Protein AF-A0A9N8WEZ0-F1 (afdb_monomer)

Organism: Funneliformis mosseae (NCBI:txid27381)

Foldseek 3Di:
DVVVVVVVLVVLLVVLVVLLVVLVVVLCCVCPVVVHDQADDDDPPADDQAGAQVNLVSVLSNQLSVLLNVLSVCVNVVVDPFLLVNLLSVLVSVLSNFLSVLNNLSNLVRVQDQPPPCPLPVDNPVSVVVSNCRNCVSVVQQSVLSNQLRVCVRVVNNVRSVVSVVSNVVVVVVSVVVSVVVSVVSLVSSLVSLVVVLVVLVVVVVVVVVVDDDDPDDPVPSVVSVVVNCVSVVVPDDPVVSVVVVVVVVVVVVVVD

Sequence (257 aa):
MVKLENWASWVTLTLTSLNVILGAALLYYLIKVKKQPFFLSATRERGIIRPRPVHSFQLIALLYNAVLLFNVICLITESYPYVIFAELGHFLPLAVCVSLAIFCPISLIYSTPNIGCSNAFTNTTFIDVMAFFFMINPYLLILPTALLSGYYADRDDIETAMLYFKINFISWTIVSIAYFLLVVYFYHKLISVINCQIKNQVESQGSIQKIGSNIICSNSDINTWKRAKRNVLAAFLPTRSRYAILNLENVKLIELK

R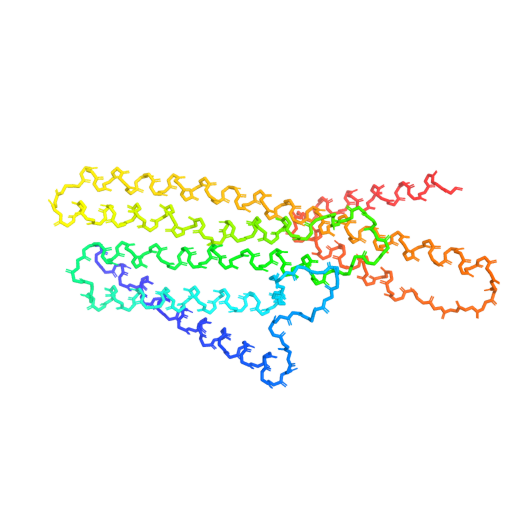adius of gyration: 24.07 Å; Cα contacts (8 Å, |Δi|>4): 231; chains: 1; bounding box: 58×47×77 Å

pLDDT: mean 81.66, std 16.47, range [37.66, 97.88]

Solvent-accessible surface area (backbone atoms only — not comparable to full-atom values): 13829 Å² total; per-residue (Å²): 115,75,77,61,58,52,56,55,50,55,52,50,42,53,54,23,49,51,41,27,54,52,21,49,51,51,46,46,41,42,42,68,74,67,61,41,69,59,49,65,80,95,49,98,90,51,54,88,78,32,41,35,42,71,52,32,50,32,50,36,48,20,54,24,24,46,44,40,34,52,34,46,51,34,60,78,66,63,64,56,92,46,50,31,54,49,40,39,41,64,50,45,24,55,32,51,33,57,25,45,50,53,40,39,61,44,9,51,54,65,69,50,85,63,84,92,45,87,78,66,72,85,52,47,65,59,54,47,53,51,48,53,50,57,33,49,45,40,57,70,57,44,49,56,32,30,39,48,16,14,51,29,45,68,66,74,37,53,69,63,13,51,51,31,48,51,52,37,55,53,50,51,50,53,52,49,51,55,50,50,52,49,51,52,52,53,49,56,48,49,53,52,42,53,52,47,52,50,49,55,53,52,53,54,48,59,55,51,63,73,71,46,92,86,73,94,77,64,76,65,58,55,53,50,49,54,48,48,54,48,56,53,51,56,79,78,42,63,75,75,59,52,55,55,54,54,49,53,54,54,51,58,60,59,78,74,112

Mean predicted aligned error: 9.97 Å

Nearest PDB structures (foldseek):
  7d77-assembly1_R  TM=4.006E-01  e=6.531E+00  Homo sapiens

Structure (mmCIF, N/CA/C/O backbone):
data_AF-A0A9N8WEZ0-F1
#
_entry.id   AF-A0A9N8WEZ0-F1
#
loop_
_atom_site.group_PDB
_atom_site.id
_atom_site.type_symbol
_atom_site.label_atom_id
_atom_site.label_alt_id
_atom_site.label_comp_id
_atom_site.label_asym_id
_atom_site.label_entity_id
_atom_site.label_seq_id
_atom_site.pdbx_PDB_ins_code
_atom_site.Cartn_x
_atom_site.Cartn_y
_atom_site.Cartn_z
_atom_site.occupancy
_atom_site.B_iso_or_equiv
_atom_site.auth_seq_id
_atom_site.auth_comp_id
_atom_site.auth_asym_id
_atom_site.auth_atom_id
_atom_site.pdbx_PDB_model_num
ATOM 1 N N . MET A 1 1 ? 29.846 2.490 -12.636 1.00 46.81 1 MET A N 1
ATOM 2 C CA . MET A 1 1 ? 28.451 2.573 -12.152 1.00 46.81 1 MET A CA 1
ATOM 3 C C . MET A 1 1 ? 27.816 1.196 -11.955 1.00 46.81 1 MET A C 1
ATOM 5 O O . MET A 1 1 ? 27.333 0.961 -10.860 1.00 46.81 1 MET A O 1
ATOM 9 N N . VAL A 1 2 ? 27.969 0.252 -12.895 1.00 49.72 2 VAL A N 1
ATOM 10 C CA . VAL A 1 2 ? 27.441 -1.139 -12.842 1.00 49.72 2 VAL A CA 1
ATOM 11 C C . VAL A 1 2 ? 27.705 -1.909 -11.530 1.00 49.72 2 VAL A C 1
ATOM 13 O O . VAL A 1 2 ? 26.858 -2.656 -11.054 1.00 49.72 2 VAL A O 1
ATOM 16 N N . LYS A 1 3 ? 28.864 -1.721 -10.879 1.00 45.41 3 LYS A N 1
ATOM 17 C CA . LYS A 1 3 ? 29.183 -2.455 -9.638 1.00 45.41 3 LYS A CA 1
ATOM 18 C C . LYS A 1 3 ? 28.344 -2.047 -8.424 1.00 45.41 3 LYS A C 1
ATOM 20 O O . LYS A 1 3 ? 28.174 -2.896 -7.562 1.00 45.41 3 LYS A O 1
ATOM 25 N N . LEU A 1 4 ? 27.858 -0.803 -8.320 1.00 48.72 4 LEU A N 1
ATOM 26 C CA . LEU A 1 4 ? 27.071 -0.350 -7.155 1.00 48.72 4 LEU A CA 1
ATOM 27 C C . LEU A 1 4 ? 25.599 -0.789 -7.242 1.00 48.72 4 LEU A C 1
ATOM 29 O O . LEU A 1 4 ? 24.985 -1.081 -6.219 1.00 48.72 4 LEU A O 1
ATOM 33 N N . GLU A 1 5 ? 25.071 -0.878 -8.462 1.00 57.16 5 GLU A N 1
ATOM 34 C CA . GLU A 1 5 ? 23.686 -1.261 -8.774 1.00 57.16 5 GLU A CA 1
ATOM 35 C C . GLU A 1 5 ? 23.364 -2.702 -8.351 1.00 57.16 5 GLU A C 1
ATOM 37 O O . GLU A 1 5 ? 22.280 -2.995 -7.836 1.00 57.16 5 GLU A O 1
ATOM 42 N N . ASN A 1 6 ? 24.357 -3.589 -8.454 1.00 67.31 6 ASN A N 1
ATOM 43 C CA . ASN A 1 6 ? 24.197 -4.986 -8.066 1.00 67.31 6 ASN A CA 1
ATOM 44 C C . ASN A 1 6 ? 23.998 -5.145 -6.552 1.00 67.31 6 ASN A C 1
ATOM 46 O O . ASN A 1 6 ? 23.110 -5.884 -6.133 1.00 67.31 6 ASN A O 1
ATOM 50 N N . TRP A 1 7 ? 24.760 -4.435 -5.710 1.00 84.75 7 TRP A N 1
ATOM 51 C CA . TRP A 1 7 ? 24.647 -4.584 -4.249 1.00 84.75 7 TRP A CA 1
ATOM 52 C C . TRP A 1 7 ? 23.279 -4.156 -3.725 1.00 84.75 7 TRP A C 1
ATOM 54 O O . TRP A 1 7 ? 22.711 -4.849 -2.883 1.00 84.75 7 TRP A O 1
ATOM 64 N N . ALA A 1 8 ? 22.733 -3.049 -4.238 1.00 86.06 8 ALA A N 1
ATOM 65 C CA . ALA A 1 8 ? 21.408 -2.578 -3.847 1.00 86.06 8 ALA A CA 1
ATOM 66 C C . ALA A 1 8 ? 20.335 -3.631 -4.161 1.00 86.06 8 ALA A C 1
ATOM 68 O O . ALA A 1 8 ? 19.542 -3.981 -3.288 1.00 86.06 8 ALA A O 1
ATOM 69 N N . SER A 1 9 ? 20.381 -4.208 -5.363 1.00 87.88 9 SER A N 1
ATOM 70 C CA . SER A 1 9 ? 19.433 -5.234 -5.805 1.00 87.88 9 SER A CA 1
ATOM 71 C C . SER A 1 9 ? 19.501 -6.501 -4.943 1.00 87.88 9 SER A C 1
ATOM 73 O O . SER A 1 9 ? 18.463 -6.998 -4.507 1.00 87.88 9 SER A O 1
ATOM 75 N N . TRP A 1 10 ? 20.701 -6.986 -4.602 1.00 90.94 10 TRP A N 1
ATOM 76 C CA . TRP A 1 10 ? 20.880 -8.147 -3.713 1.00 90.94 10 TRP A CA 1
ATOM 77 C C . TRP A 1 10 ? 20.395 -7.892 -2.279 1.00 90.94 10 TRP A C 1
ATOM 79 O O . TRP A 1 10 ? 19.788 -8.769 -1.652 1.00 90.94 10 TRP A O 1
ATOM 89 N N . VAL A 1 11 ? 20.622 -6.685 -1.753 1.00 93.50 11 VAL A N 1
ATOM 90 C CA . VAL A 1 11 ? 20.115 -6.285 -0.433 1.00 93.50 11 VAL A CA 1
ATOM 91 C C . VAL A 1 11 ? 18.587 -6.237 -0.445 1.00 93.50 11 VAL A C 1
ATOM 93 O O . VAL A 1 11 ? 17.950 -6.826 0.433 1.00 93.50 11 VAL A O 1
ATOM 96 N N . THR A 1 12 ? 17.981 -5.605 -1.455 1.00 93.31 12 THR A N 1
ATOM 97 C CA . THR A 1 12 ? 16.521 -5.557 -1.602 1.00 93.31 12 THR A CA 1
ATOM 98 C C . THR A 1 12 ? 15.931 -6.954 -1.772 1.00 93.31 12 THR A C 1
ATOM 100 O O . THR A 1 12 ? 14.935 -7.262 -1.120 1.00 93.31 12 THR A O 1
ATOM 103 N N . LEU A 1 13 ? 16.557 -7.829 -2.564 1.00 95.38 13 LEU A N 1
ATOM 104 C CA . LEU A 1 13 ? 16.145 -9.225 -2.734 1.00 95.38 13 LEU A CA 1
ATOM 105 C C . LEU A 1 13 ? 16.081 -9.958 -1.387 1.00 95.38 13 LEU A C 1
ATOM 107 O O . LEU A 1 13 ? 15.079 -10.594 -1.060 1.00 95.38 13 LEU A O 1
ATOM 111 N N . THR A 1 14 ? 17.133 -9.829 -0.579 1.00 95.38 14 THR A N 1
ATOM 112 C CA . THR A 1 14 ? 17.228 -10.501 0.723 1.00 95.38 14 THR A CA 1
ATOM 113 C C . THR A 1 14 ? 16.161 -9.987 1.691 1.00 95.38 14 THR A C 1
ATOM 115 O O . THR A 1 14 ? 15.437 -10.773 2.303 1.00 95.38 14 THR A O 1
ATOM 118 N N . LEU A 1 15 ? 16.014 -8.663 1.801 1.00 95.75 15 LEU A N 1
ATOM 119 C CA . LEU A 1 15 ? 15.039 -8.037 2.699 1.00 95.75 15 LEU A CA 1
ATOM 120 C C . LEU A 1 15 ? 13.592 -8.350 2.297 1.00 95.75 15 LEU A C 1
ATOM 122 O O . LEU A 1 15 ? 12.772 -8.687 3.151 1.00 95.75 15 LEU A O 1
ATOM 126 N N . THR A 1 16 ? 13.274 -8.267 1.005 1.00 96.00 16 THR A N 1
ATOM 127 C CA . THR A 1 16 ? 11.925 -8.565 0.499 1.00 96.00 16 THR A CA 1
ATOM 128 C C . THR A 1 16 ? 11.577 -10.038 0.680 1.00 96.00 16 THR A C 1
ATOM 130 O O . THR A 1 16 ? 10.477 -10.338 1.139 1.00 96.00 16 THR A O 1
ATOM 133 N N . SER A 1 17 ? 12.525 -10.952 0.454 1.00 96.75 17 SER A N 1
ATOM 134 C CA . SER A 1 17 ? 12.350 -12.386 0.729 1.00 96.75 17 SER A CA 1
ATOM 135 C C . SER A 1 17 ? 12.024 -12.655 2.199 1.00 96.75 17 SER A C 1
ATOM 137 O O . SER A 1 17 ? 11.058 -13.356 2.506 1.00 96.75 17 SER A O 1
ATOM 139 N N . LEU A 1 18 ? 12.780 -12.052 3.124 1.00 97.19 18 LEU A N 1
ATOM 140 C CA . LEU A 1 18 ? 12.518 -12.173 4.561 1.00 97.19 18 LEU A CA 1
ATOM 141 C C . LEU A 1 18 ? 11.134 -11.629 4.933 1.00 97.19 18 LEU A C 1
ATOM 143 O O . LEU A 1 18 ? 10.401 -12.282 5.678 1.00 97.19 18 LEU A O 1
ATOM 147 N N . ASN A 1 19 ? 10.746 -10.475 4.386 1.00 96.38 19 ASN A N 1
ATOM 148 C CA . ASN A 1 19 ? 9.433 -9.878 4.627 1.00 96.38 19 ASN A CA 1
ATOM 149 C C . ASN A 1 19 ? 8.283 -10.735 4.087 1.00 96.38 19 ASN A C 1
ATOM 151 O O . ASN A 1 19 ? 7.243 -10.819 4.738 1.00 96.38 19 ASN A O 1
ATOM 155 N N . VAL A 1 20 ? 8.452 -11.387 2.933 1.00 97.88 20 VAL A N 1
ATOM 156 C CA . VAL A 1 20 ? 7.459 -12.327 2.389 1.00 97.88 20 VAL A CA 1
ATOM 157 C C . VAL A 1 20 ? 7.277 -13.510 3.336 1.00 97.88 20 VAL A C 1
ATOM 159 O O . VAL A 1 20 ? 6.145 -13.833 3.697 1.00 97.88 20 VAL A O 1
ATOM 162 N N . ILE A 1 21 ? 8.374 -14.118 3.799 1.00 97.62 21 ILE A N 1
ATOM 163 C CA . ILE A 1 21 ? 8.325 -15.255 4.731 1.00 97.62 21 ILE A CA 1
ATOM 164 C C . ILE A 1 21 ? 7.657 -14.842 6.048 1.00 97.62 21 ILE A C 1
ATOM 166 O O . ILE A 1 21 ? 6.737 -15.518 6.511 1.00 97.62 21 ILE A O 1
ATOM 170 N N . LEU A 1 22 ? 8.074 -13.716 6.634 1.00 96.69 22 LEU A N 1
ATOM 171 C CA . LEU A 1 22 ? 7.500 -13.187 7.874 1.00 96.69 22 LEU A CA 1
ATOM 172 C C . LEU A 1 22 ? 6.018 -12.839 7.720 1.00 96.69 22 LEU A C 1
ATOM 174 O O . LEU A 1 22 ? 5.207 -13.255 8.546 1.00 96.69 22 LEU A O 1
ATOM 178 N N . GLY A 1 23 ? 5.651 -12.118 6.659 1.00 95.69 23 GLY A N 1
ATOM 179 C CA . GLY A 1 23 ? 4.268 -11.736 6.380 1.00 95.69 23 GLY A CA 1
ATOM 180 C C . GLY A 1 23 ? 3.366 -12.957 6.202 1.00 95.69 23 GLY A C 1
ATOM 181 O O . GLY A 1 23 ? 2.299 -13.032 6.813 1.00 95.69 23 GLY A O 1
ATOM 182 N N . ALA A 1 24 ? 3.822 -13.960 5.446 1.00 96.81 24 ALA A N 1
ATOM 183 C CA . ALA A 1 24 ? 3.100 -15.214 5.254 1.00 96.81 24 ALA A CA 1
ATOM 184 C C . ALA A 1 24 ? 2.970 -16.011 6.560 1.00 96.81 24 ALA A C 1
ATOM 186 O O . ALA A 1 24 ? 1.871 -16.455 6.896 1.00 96.81 24 ALA A O 1
ATOM 187 N N . ALA A 1 25 ? 4.054 -16.153 7.330 1.00 97.12 25 ALA A N 1
ATOM 188 C CA . ALA A 1 25 ? 4.054 -16.878 8.598 1.00 97.12 25 ALA A CA 1
ATOM 189 C C . ALA A 1 25 ? 3.126 -16.227 9.635 1.00 97.12 25 ALA A C 1
ATOM 191 O O . ALA A 1 25 ? 2.336 -16.918 10.284 1.00 97.12 25 ALA A O 1
ATOM 192 N N . LEU A 1 26 ? 3.169 -14.897 9.766 1.00 96.56 26 LEU A N 1
ATOM 193 C CA . LEU A 1 26 ? 2.307 -14.149 10.682 1.00 96.56 26 LEU A CA 1
ATOM 194 C C . LEU A 1 26 ? 0.840 -14.219 10.256 1.00 96.56 26 LEU A C 1
ATOM 196 O O . LEU A 1 26 ? -0.028 -14.465 11.094 1.00 96.56 26 LEU A O 1
ATOM 200 N N . LEU A 1 27 ? 0.547 -14.055 8.965 1.00 95.19 27 LEU A N 1
ATOM 201 C CA . LEU A 1 27 ? -0.820 -14.150 8.461 1.00 95.19 27 LEU A CA 1
ATOM 202 C C . LEU A 1 27 ? -1.379 -15.575 8.626 1.00 95.19 27 LEU A C 1
ATOM 204 O O . LEU A 1 27 ? -2.504 -15.745 9.100 1.00 95.19 27 LEU A O 1
ATOM 208 N N . TYR A 1 28 ? -0.571 -16.601 8.341 1.00 96.62 28 TYR A N 1
ATOM 209 C CA . TYR A 1 28 ? -0.912 -18.003 8.593 1.00 96.62 28 TYR A CA 1
ATOM 210 C C . TYR A 1 28 ? -1.189 -18.258 10.078 1.00 96.62 28 TYR A C 1
ATOM 212 O O . TYR A 1 28 ? -2.218 -18.838 10.428 1.00 96.62 28 TYR A O 1
ATOM 220 N N . TYR A 1 29 ? -0.315 -17.778 10.966 1.00 96.81 29 TYR A N 1
ATOM 221 C CA . TYR A 1 29 ? -0.483 -17.909 12.410 1.00 96.81 29 TYR A CA 1
ATOM 222 C C . TYR A 1 29 ? -1.795 -17.275 12.894 1.00 96.81 29 TYR A C 1
ATOM 224 O O . TYR A 1 29 ? -2.553 -17.894 13.646 1.00 96.81 29 TYR A O 1
ATOM 232 N N . LEU A 1 30 ? -2.109 -16.062 12.432 1.00 94.12 30 LEU A N 1
ATOM 233 C CA . LEU A 1 30 ? -3.328 -15.353 12.818 1.00 94.12 30 LEU A CA 1
ATOM 234 C C . LEU A 1 30 ? -4.600 -16.073 12.343 1.00 94.12 30 LEU A C 1
ATOM 236 O O . LEU A 1 30 ? -5.561 -16.196 13.108 1.00 94.12 30 LEU A O 1
ATOM 240 N N . ILE A 1 31 ? -4.608 -16.574 11.107 1.00 94.19 31 ILE A N 1
ATOM 241 C CA . ILE A 1 31 ? -5.793 -17.201 10.509 1.00 94.19 31 ILE A CA 1
ATOM 242 C C . ILE A 1 31 ? -5.970 -18.645 10.993 1.00 94.19 31 ILE A C 1
ATOM 244 O O . ILE A 1 31 ? -7.067 -19.026 11.396 1.00 94.19 31 ILE A O 1
ATOM 248 N N . LYS A 1 32 ? -4.914 -19.466 10.963 1.00 95.56 32 LYS A N 1
ATOM 249 C CA . LYS A 1 32 ? -5.007 -20.911 11.234 1.00 95.56 32 LYS A CA 1
ATOM 250 C C . LYS A 1 32 ? -4.823 -21.261 12.703 1.00 95.56 32 LYS A C 1
ATOM 252 O O . LYS A 1 32 ? -5.628 -22.014 13.243 1.00 95.56 32 LYS A O 1
ATOM 257 N N . VAL A 1 33 ? -3.807 -20.703 13.363 1.00 95.94 33 VAL A N 1
ATOM 258 C CA . VAL A 1 33 ? -3.493 -21.049 14.762 1.00 95.94 33 VAL A CA 1
ATOM 259 C C . VAL A 1 33 ? -4.401 -20.285 15.720 1.00 95.94 33 VAL A C 1
ATOM 261 O O . VAL A 1 33 ? -5.056 -20.882 16.571 1.00 95.94 33 VAL A O 1
ATOM 264 N N . LYS A 1 34 ? -4.503 -18.960 15.557 1.00 94.56 34 LYS A N 1
ATOM 265 C CA . LYS A 1 34 ? -5.375 -18.116 16.391 1.00 94.56 34 LYS A CA 1
ATOM 266 C C . LYS A 1 34 ? -6.850 -18.153 15.980 1.00 94.56 34 LYS A C 1
ATOM 268 O O . LYS A 1 34 ? -7.666 -17.572 16.693 1.00 94.56 34 LYS A O 1
ATOM 273 N N . LYS A 1 35 ? -7.192 -18.811 14.862 1.00 93.75 35 LYS A N 1
ATOM 274 C CA . LYS A 1 35 ? -8.561 -18.929 14.324 1.00 93.75 35 LYS A CA 1
ATOM 275 C C . LYS A 1 35 ? -9.272 -17.575 14.187 1.00 93.75 35 LYS A C 1
ATOM 277 O O . LYS A 1 35 ? -10.485 -17.478 14.365 1.00 93.75 35 LYS A O 1
ATOM 282 N N . GLN A 1 36 ? -8.520 -16.507 13.911 1.00 90.69 36 GLN A N 1
ATOM 283 C CA . GLN A 1 36 ? -9.102 -15.183 13.735 1.00 90.69 36 GLN A CA 1
ATOM 284 C C . GLN A 1 36 ? -9.544 -15.014 12.282 1.00 90.69 36 GLN A C 1
ATOM 286 O O . GLN A 1 36 ? -8.700 -15.117 11.389 1.00 90.69 36 GLN A O 1
ATOM 291 N N . PRO A 1 37 ? -10.829 -14.721 12.017 1.00 89.81 37 PRO A N 1
ATOM 292 C CA . PRO A 1 37 ? -11.266 -14.447 10.659 1.00 89.81 37 PRO A CA 1
ATOM 293 C C . PRO A 1 37 ? -10.612 -13.157 10.162 1.00 89.81 37 PRO A C 1
ATOM 295 O O . PRO A 1 37 ? -10.499 -12.182 10.913 1.00 89.81 37 PRO A O 1
ATOM 298 N N . PHE A 1 38 ? -10.203 -13.161 8.893 1.00 88.50 38 PHE A N 1
ATOM 299 C CA . PHE A 1 38 ? -9.574 -12.010 8.245 1.00 88.50 38 PHE A CA 1
ATOM 300 C C . PHE A 1 38 ? -10.497 -10.784 8.267 1.00 88.50 38 PHE A C 1
ATOM 302 O O . PHE A 1 38 ? -10.085 -9.680 8.626 1.00 88.50 38 PHE A O 1
ATOM 309 N N . PHE A 1 39 ? -11.774 -11.008 7.950 1.00 87.69 39 PHE A N 1
ATOM 310 C CA . PHE A 1 39 ? -12.828 -10.008 8.038 1.00 87.69 39 PHE A CA 1
ATOM 311 C C . PHE A 1 39 ? -13.552 -10.079 9.383 1.00 87.69 39 PHE A C 1
ATOM 313 O O . PHE A 1 39 ? -13.754 -11.150 9.961 1.00 87.69 39 PHE A O 1
ATOM 320 N N . LEU A 1 40 ? -13.976 -8.922 9.883 1.00 84.38 40 LEU A N 1
ATOM 321 C CA . LEU A 1 40 ? -14.892 -8.845 11.019 1.00 84.38 40 LEU A CA 1
ATOM 322 C C . LEU A 1 40 ? -16.272 -9.427 10.653 1.00 84.38 40 LEU A C 1
ATOM 324 O O . LEU A 1 40 ? -16.628 -9.539 9.478 1.00 84.38 40 LEU A O 1
ATOM 328 N N . SER A 1 41 ? -17.062 -9.805 11.660 1.00 81.69 41 SER A N 1
ATOM 329 C CA . SER A 1 41 ? -18.418 -10.335 11.466 1.00 81.69 41 SER A CA 1
ATOM 330 C C . SER A 1 41 ? -19.400 -9.273 10.966 1.00 81.69 41 SER A C 1
ATOM 332 O O . SER A 1 41 ? -19.212 -8.071 11.188 1.00 81.69 41 SER A O 1
ATOM 334 N N . ALA A 1 42 ? -20.456 -9.739 10.292 1.00 74.69 42 ALA A N 1
ATOM 335 C CA . ALA A 1 42 ? -21.534 -8.900 9.784 1.00 74.69 42 ALA A CA 1
ATOM 336 C C . ALA A 1 42 ? -22.344 -8.269 10.908 1.00 74.69 42 ALA A C 1
ATOM 338 O O . ALA A 1 42 ? -22.931 -8.974 11.721 1.00 74.69 42 ALA A O 1
ATOM 339 N N . THR A 1 43 ? -22.384 -6.938 10.934 1.00 72.12 43 THR A N 1
ATOM 340 C CA . THR A 1 43 ? -23.275 -6.159 11.796 1.00 72.12 43 THR A CA 1
ATOM 341 C C . THR A 1 43 ? -23.878 -5.007 10.998 1.00 72.12 43 THR A C 1
ATOM 343 O O . THR A 1 43 ? -23.251 -4.501 10.070 1.00 72.12 43 THR A O 1
ATOM 346 N N . ARG A 1 44 ? -25.093 -4.581 11.370 1.00 64.38 44 ARG A N 1
ATOM 347 C CA . ARG A 1 44 ? -25.847 -3.502 10.698 1.00 64.38 44 ARG A CA 1
ATOM 348 C C . ARG A 1 44 ? -25.102 -2.158 10.673 1.00 64.38 44 ARG A C 1
ATOM 350 O O . ARG A 1 44 ? -25.371 -1.323 9.823 1.00 64.38 44 ARG A O 1
ATOM 357 N N . GLU A 1 45 ? -24.161 -1.969 11.593 1.00 66.50 45 GLU A N 1
ATOM 358 C CA . GLU A 1 45 ? -23.377 -0.740 11.764 1.00 66.50 45 GLU A CA 1
ATOM 359 C C . GLU A 1 45 ? -22.040 -0.740 10.999 1.00 66.50 45 GLU A C 1
ATOM 361 O O . GLU A 1 45 ? -21.296 0.235 11.069 1.00 66.50 45 GLU A O 1
ATOM 366 N N . ARG A 1 46 ? -21.690 -1.829 10.296 1.00 72.81 46 ARG A N 1
ATOM 367 C CA . ARG A 1 46 ? -20.398 -1.980 9.603 1.00 72.81 46 ARG A CA 1
ATOM 368 C C . ARG A 1 46 ? -20.589 -2.154 8.098 1.00 72.81 46 ARG A C 1
ATOM 370 O O . ARG A 1 46 ? -21.520 -2.826 7.669 1.00 72.81 46 ARG A O 1
ATOM 377 N N . GLY A 1 47 ? -19.666 -1.594 7.317 1.00 73.81 47 GLY A N 1
ATOM 378 C CA . GLY A 1 47 ? -19.622 -1.762 5.864 1.00 73.81 47 GLY A CA 1
ATOM 379 C C . GLY A 1 47 ? -19.212 -3.166 5.402 1.00 73.81 47 GLY A C 1
ATOM 380 O O . GLY A 1 47 ? -19.016 -4.092 6.206 1.00 73.81 47 GLY A O 1
ATOM 381 N N . ILE A 1 48 ? -19.098 -3.309 4.083 1.00 79.38 48 ILE A N 1
ATOM 382 C CA . ILE A 1 48 ? -18.791 -4.542 3.349 1.00 79.38 48 ILE A CA 1
ATOM 383 C C . ILE A 1 48 ? -17.308 -4.908 3.510 1.00 79.38 48 ILE A C 1
ATOM 385 O O . ILE A 1 48 ? -16.994 -6.043 3.877 1.00 79.38 48 ILE A O 1
ATOM 389 N N . ILE A 1 49 ? -16.388 -3.959 3.291 1.00 80.62 49 ILE A N 1
ATOM 390 C CA . ILE A 1 49 ? -14.941 -4.205 3.393 1.00 80.62 49 ILE A CA 1
ATOM 391 C C . ILE A 1 49 ? -14.472 -3.933 4.822 1.00 80.62 49 ILE A C 1
ATOM 393 O O . ILE A 1 49 ? -14.269 -2.792 5.218 1.00 80.62 49 ILE A O 1
ATOM 397 N N . ARG A 1 50 ? -14.249 -4.984 5.612 1.00 83.44 50 ARG A N 1
ATOM 398 C CA . ARG A 1 50 ? -13.874 -4.845 7.036 1.00 83.44 50 ARG A CA 1
ATOM 399 C C . ARG A 1 50 ? -12.749 -5.783 7.470 1.00 83.44 50 ARG A C 1
ATOM 401 O O . ARG A 1 50 ? -12.957 -6.642 8.337 1.00 83.44 50 ARG A O 1
ATOM 408 N N . PRO A 1 51 ? -11.567 -5.678 6.847 1.00 86.56 51 PRO A N 1
ATOM 409 C CA . PRO A 1 51 ? -10.429 -6.474 7.268 1.00 86.56 51 PRO A CA 1
ATOM 410 C C . PRO A 1 51 ? -10.005 -6.051 8.680 1.00 86.56 51 PRO A C 1
ATOM 412 O O . PRO A 1 51 ? -10.250 -4.921 9.102 1.00 86.56 51 PRO A O 1
ATOM 415 N N . ARG A 1 52 ? -9.402 -6.956 9.451 1.00 88.88 52 ARG A N 1
ATOM 416 C CA . ARG A 1 52 ? -8.823 -6.609 10.759 1.00 88.88 52 ARG A CA 1
ATOM 417 C C . ARG A 1 52 ? -7.513 -5.838 10.560 1.00 88.88 52 ARG A C 1
ATOM 419 O O . ARG A 1 52 ? -6.705 -6.298 9.762 1.00 88.88 52 ARG A O 1
ATOM 426 N N . PRO A 1 53 ? -7.209 -4.780 11.336 1.00 88.38 53 PRO A N 1
ATOM 427 C CA . PRO A 1 53 ? -6.034 -3.934 11.088 1.00 88.38 53 PRO A CA 1
ATOM 428 C C . PRO A 1 53 ? -4.709 -4.686 11.015 1.00 88.38 53 PRO A C 1
ATOM 430 O O . PRO A 1 53 ? -3.917 -4.477 10.102 1.00 88.38 53 PRO A O 1
ATOM 433 N N . VAL A 1 54 ? -4.498 -5.623 11.942 1.00 91.56 54 VAL A N 1
ATOM 434 C CA . VAL A 1 54 ? -3.286 -6.450 11.964 1.00 91.56 54 VAL A CA 1
ATOM 435 C C . VAL A 1 54 ? -3.210 -7.350 10.727 1.00 91.56 54 VAL A C 1
ATOM 437 O O . VAL A 1 54 ? -2.140 -7.510 10.156 1.00 91.56 54 VAL A O 1
ATOM 440 N N . HIS A 1 55 ? -4.341 -7.904 10.282 1.00 92.69 55 HIS A N 1
ATOM 441 C CA . HIS A 1 55 ? -4.396 -8.766 9.099 1.00 92.69 55 HIS A CA 1
ATOM 442 C C . HIS A 1 55 ? -4.181 -7.956 7.816 1.00 92.69 55 HI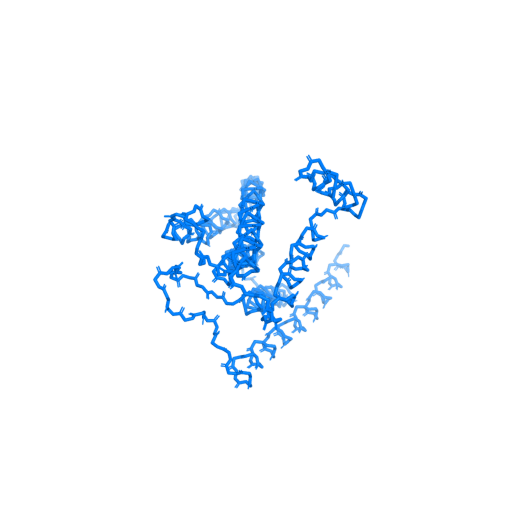S A C 1
ATOM 444 O O . HIS A 1 55 ? -3.408 -8.381 6.965 1.00 92.69 55 HIS A O 1
ATOM 450 N N . SER A 1 56 ? -4.793 -6.770 7.712 1.00 92.75 56 SER A N 1
ATOM 451 C CA . SER A 1 56 ? -4.579 -5.822 6.613 1.00 92.75 56 SER A CA 1
ATOM 452 C C . SER A 1 56 ? -3.106 -5.473 6.463 1.00 92.75 56 SER A C 1
ATOM 454 O O . SER A 1 56 ? -2.560 -5.581 5.371 1.00 92.75 56 SER A O 1
ATOM 456 N N . PHE A 1 57 ? -2.452 -5.094 7.564 1.00 92.50 57 PHE A N 1
ATOM 457 C C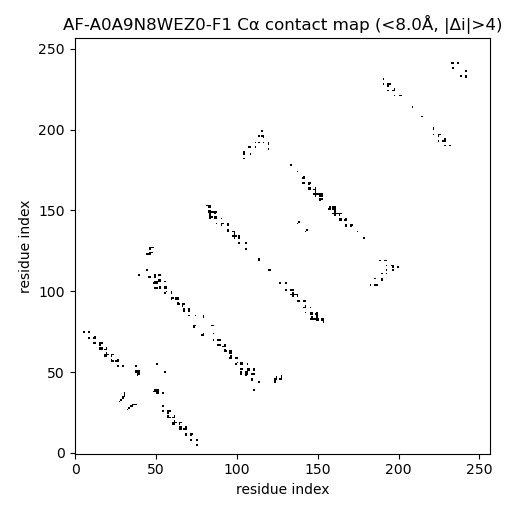A . PHE A 1 57 ? -1.044 -4.711 7.554 1.00 92.50 57 PHE A CA 1
ATOM 458 C C . PHE A 1 57 ? -0.145 -5.852 7.063 1.00 92.50 57 PHE A C 1
ATOM 460 O O . PHE A 1 57 ? 0.693 -5.639 6.189 1.00 92.50 57 PHE A O 1
ATOM 467 N N . GLN A 1 58 ? -0.355 -7.071 7.572 1.00 94.88 58 GLN A N 1
ATOM 468 C CA . GLN A 1 58 ? 0.421 -8.238 7.140 1.00 94.88 58 GLN A CA 1
ATOM 469 C C . GLN A 1 58 ? 0.144 -8.611 5.679 1.00 94.88 58 GLN A C 1
ATOM 471 O O . GLN A 1 58 ? 1.070 -8.986 4.967 1.00 94.88 58 GLN A O 1
ATOM 476 N N . LEU A 1 59 ? -1.098 -8.461 5.205 1.00 94.62 59 LEU A N 1
ATOM 477 C CA . LEU A 1 59 ? -1.445 -8.686 3.801 1.00 94.62 59 LEU A CA 1
ATOM 478 C C . LEU A 1 59 ? -0.756 -7.676 2.872 1.00 94.62 59 LEU A C 1
ATOM 480 O O . LEU A 1 59 ? -0.203 -8.081 1.853 1.00 94.62 59 LEU A O 1
ATOM 484 N N . ILE A 1 60 ? -0.768 -6.385 3.225 1.00 94.44 60 ILE A N 1
ATOM 485 C CA . ILE A 1 60 ? -0.084 -5.331 2.460 1.00 94.44 60 ILE A CA 1
ATOM 486 C C . ILE A 1 60 ? 1.410 -5.636 2.393 1.00 94.44 60 ILE A C 1
ATOM 488 O O . ILE A 1 60 ? 1.979 -5.657 1.304 1.00 94.44 60 ILE A O 1
ATOM 492 N N . ALA A 1 61 ? 2.035 -5.915 3.543 1.00 94.69 61 ALA A N 1
ATOM 493 C CA . ALA A 1 61 ? 3.454 -6.241 3.612 1.00 94.69 61 ALA A CA 1
ATOM 494 C C . ALA A 1 61 ? 3.784 -7.472 2.758 1.00 94.69 61 ALA A C 1
ATOM 496 O O . ALA A 1 61 ? 4.729 -7.430 1.974 1.00 94.69 61 ALA A O 1
ATOM 497 N N . LEU A 1 62 ? 2.986 -8.536 2.850 1.00 97.00 62 LEU A N 1
ATOM 498 C CA . LEU A 1 62 ? 3.178 -9.747 2.062 1.00 97.00 62 LEU A CA 1
ATOM 499 C C . LEU A 1 62 ? 3.077 -9.475 0.556 1.00 97.00 62 LEU A C 1
ATOM 501 O O . LEU A 1 62 ? 4.000 -9.809 -0.179 1.00 97.00 62 LEU A O 1
ATOM 505 N N . LEU A 1 63 ? 1.982 -8.865 0.093 1.00 97.06 63 LEU A N 1
ATOM 506 C CA . LEU A 1 63 ? 1.728 -8.681 -1.338 1.00 97.06 63 LEU A CA 1
ATOM 507 C C . LEU A 1 63 ? 2.683 -7.669 -1.974 1.00 97.06 63 LEU A C 1
ATOM 509 O O . LEU A 1 63 ? 3.227 -7.947 -3.039 1.00 97.06 63 LEU A O 1
ATOM 513 N N . TYR A 1 64 ? 2.952 -6.544 -1.308 1.00 96.56 64 TYR A N 1
ATOM 514 C CA . TYR A 1 64 ? 3.945 -5.579 -1.781 1.00 96.56 64 TYR A CA 1
ATOM 515 C C . TYR A 1 64 ? 5.323 -6.228 -1.936 1.00 96.56 64 TYR A C 1
ATOM 517 O O . TYR A 1 64 ? 5.929 -6.140 -3.004 1.00 96.56 64 TYR A O 1
ATOM 525 N N . ASN A 1 65 ? 5.806 -6.916 -0.892 1.00 97.44 65 ASN A N 1
ATOM 526 C CA . ASN A 1 65 ? 7.131 -7.528 -0.937 1.00 97.44 65 ASN A CA 1
ATOM 527 C C . ASN A 1 65 ? 7.182 -8.714 -1.907 1.00 97.44 65 ASN A C 1
ATOM 529 O O . ASN A 1 65 ? 8.227 -8.921 -2.504 1.00 97.44 65 ASN A O 1
ATOM 533 N N . ALA A 1 66 ? 6.091 -9.460 -2.116 1.00 97.69 66 ALA A N 1
ATOM 534 C CA . ALA A 1 66 ? 6.057 -10.559 -3.083 1.00 97.69 66 ALA A CA 1
ATOM 535 C C . ALA A 1 66 ? 6.173 -10.058 -4.530 1.00 97.69 66 ALA A C 1
ATOM 537 O O . ALA A 1 66 ? 6.950 -10.601 -5.312 1.00 97.69 66 ALA A O 1
ATOM 538 N N . VAL A 1 67 ? 5.445 -8.993 -4.876 1.00 97.44 67 VAL A N 1
ATOM 539 C CA . VAL A 1 67 ? 5.519 -8.389 -6.215 1.00 97.44 67 VAL A CA 1
ATOM 540 C C . VAL A 1 67 ? 6.870 -7.700 -6.420 1.00 97.44 67 VAL A C 1
ATOM 542 O O . VAL A 1 67 ? 7.476 -7.844 -7.480 1.00 97.44 67 VAL A O 1
ATOM 545 N N . LEU A 1 68 ? 7.388 -7.007 -5.399 1.00 96.50 68 LEU A N 1
ATOM 546 C CA . LEU A 1 68 ? 8.723 -6.409 -5.456 1.00 96.50 68 LEU A CA 1
ATOM 547 C C . LEU A 1 68 ? 9.820 -7.473 -5.590 1.00 96.50 68 LEU A C 1
ATOM 549 O O . LEU A 1 68 ? 10.736 -7.297 -6.385 1.00 96.50 68 LEU A O 1
ATOM 553 N N . LEU A 1 69 ? 9.711 -8.584 -4.858 1.00 96.75 69 LEU A N 1
ATOM 554 C CA . LEU A 1 69 ? 10.627 -9.719 -4.952 1.00 96.75 69 LEU A CA 1
ATOM 555 C C . LEU A 1 69 ? 10.648 -10.286 -6.374 1.00 96.75 69 LEU A C 1
ATOM 557 O O . LEU A 1 69 ? 11.722 -10.466 -6.939 1.00 96.75 69 LEU A O 1
ATOM 561 N N . PHE A 1 70 ? 9.473 -10.508 -6.969 1.00 96.19 70 PHE A N 1
ATOM 562 C CA . PHE A 1 70 ? 9.365 -10.955 -8.357 1.00 96.19 70 PHE A CA 1
ATOM 563 C C . PHE A 1 70 ? 10.047 -9.979 -9.327 1.00 96.19 70 PHE A C 1
ATOM 565 O O . PHE A 1 70 ? 10.854 -10.404 -10.154 1.00 96.19 70 PHE A O 1
ATOM 572 N N . ASN A 1 71 ? 9.787 -8.675 -9.185 1.00 95.38 71 ASN A N 1
ATOM 573 C CA . ASN A 1 71 ? 10.414 -7.651 -10.018 1.00 95.38 71 ASN A CA 1
ATOM 574 C C . ASN A 1 71 ? 11.949 -7.655 -9.891 1.00 95.38 71 ASN A C 1
ATOM 576 O O . ASN A 1 71 ? 12.653 -7.637 -10.895 1.00 95.38 71 ASN A O 1
ATOM 580 N N . VAL A 1 72 ? 12.477 -7.725 -8.664 1.00 94.69 72 VAL A N 1
ATOM 581 C CA . VAL A 1 72 ? 13.928 -7.740 -8.412 1.00 94.69 72 VAL A CA 1
ATOM 582 C C . VAL A 1 72 ? 14.583 -9.003 -8.972 1.00 94.69 72 VAL A C 1
ATOM 584 O O . VAL A 1 72 ? 15.665 -8.911 -9.546 1.00 94.69 72 VAL A O 1
ATOM 587 N N . ILE A 1 73 ? 13.934 -10.169 -8.868 1.00 94.94 73 ILE A N 1
ATOM 588 C CA . ILE A 1 73 ? 14.425 -11.404 -9.500 1.00 94.94 73 ILE A CA 1
ATOM 589 C C . ILE A 1 73 ? 14.526 -11.213 -11.013 1.00 94.94 73 ILE A C 1
ATOM 591 O O . ILE A 1 73 ? 15.564 -11.535 -11.590 1.00 94.94 73 ILE A O 1
ATOM 595 N N . CYS A 1 74 ? 13.491 -10.654 -11.647 1.00 93.94 74 CYS A N 1
ATOM 596 C CA . CYS A 1 74 ? 13.490 -10.407 -13.087 1.00 93.94 74 CYS A CA 1
ATOM 597 C C . CYS A 1 74 ? 14.597 -9.429 -13.505 1.00 93.94 74 CYS A C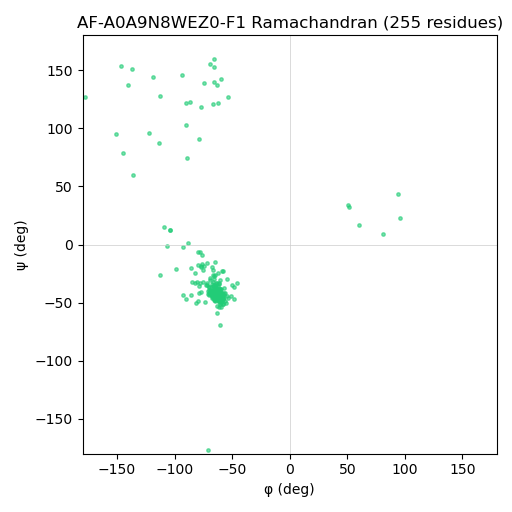 1
ATOM 599 O O . CYS A 1 74 ? 15.254 -9.670 -14.511 1.00 93.94 74 CYS A O 1
ATOM 601 N N . LEU A 1 75 ? 14.851 -8.376 -12.719 1.00 91.56 75 LEU A N 1
ATOM 602 C CA . LEU A 1 75 ? 15.934 -7.419 -12.977 1.00 91.56 75 LEU A CA 1
ATOM 603 C C . LEU A 1 75 ? 17.324 -8.057 -12.850 1.00 91.56 75 LEU A C 1
ATOM 605 O O . LEU A 1 75 ? 18.145 -7.897 -13.743 1.00 91.56 75 LEU A O 1
ATOM 609 N N . ILE A 1 76 ? 17.591 -8.806 -11.772 1.00 92.00 76 ILE A N 1
ATOM 610 C CA . ILE A 1 76 ? 18.905 -9.441 -11.540 1.00 92.00 76 ILE A CA 1
ATOM 611 C C . ILE A 1 76 ? 19.211 -10.507 -12.597 1.00 92.00 76 ILE A C 1
ATOM 613 O O . ILE A 1 76 ? 20.364 -10.702 -12.969 1.00 92.00 76 ILE A O 1
ATOM 617 N N . THR A 1 77 ? 18.184 -11.225 -13.051 1.00 92.38 77 THR A N 1
ATOM 618 C CA . THR A 1 77 ? 18.322 -12.285 -14.060 1.00 92.38 77 THR A CA 1
ATOM 619 C C . THR A 1 77 ? 18.210 -11.771 -15.493 1.00 92.38 77 THR A C 1
ATOM 621 O O . THR A 1 77 ? 18.250 -12.586 -16.408 1.00 92.38 77 THR A O 1
ATOM 624 N N . GLU A 1 78 ? 18.041 -10.456 -15.684 1.00 91.50 78 GLU A N 1
ATOM 625 C CA . GLU A 1 78 ? 17.800 -9.825 -16.990 1.00 91.50 78 GLU A CA 1
ATOM 626 C C . GLU A 1 78 ? 16.647 -10.497 -17.767 1.00 91.50 78 GLU A C 1
ATOM 628 O O . GLU A 1 78 ? 16.648 -10.589 -18.990 1.00 91.50 78 GLU A O 1
ATOM 633 N N . SER A 1 79 ? 15.628 -10.977 -17.045 1.00 93.19 79 SER A N 1
ATOM 634 C CA . SER A 1 79 ? 14.524 -11.762 -17.616 1.00 93.19 79 SER A CA 1
ATOM 635 C C . SER A 1 79 ? 13.473 -10.918 -18.345 1.00 93.19 79 SE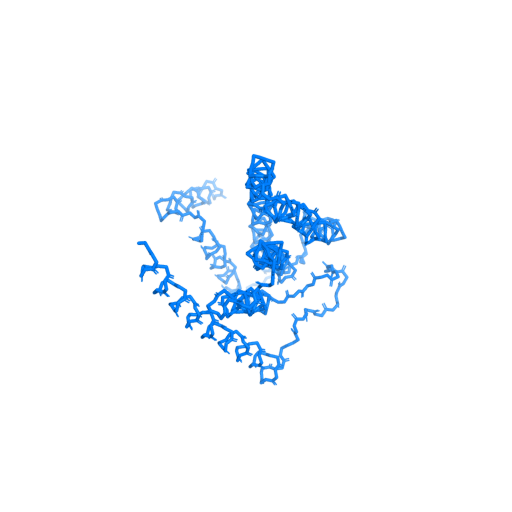R A C 1
ATOM 637 O O . SER A 1 79 ? 12.542 -11.481 -18.923 1.00 93.19 79 SER A O 1
ATOM 639 N N . TYR A 1 80 ? 13.556 -9.584 -18.295 1.00 93.56 80 TYR A N 1
ATOM 640 C CA . TYR A 1 80 ? 12.598 -8.726 -18.990 1.00 93.56 80 TYR A CA 1
ATOM 641 C C . TYR A 1 80 ? 12.912 -8.669 -20.490 1.00 93.56 80 TYR A C 1
ATOM 643 O O . TYR A 1 80 ? 13.972 -8.175 -20.860 1.00 93.56 80 TYR A O 1
ATOM 651 N N . PRO A 1 81 ? 11.994 -9.114 -21.370 1.00 91.00 81 PRO A N 1
ATOM 652 C CA . PRO A 1 81 ? 12.258 -9.144 -22.807 1.00 91.00 81 PRO A CA 1
ATOM 653 C C . PRO A 1 81 ? 12.193 -7.757 -23.464 1.00 91.00 81 PRO A C 1
ATOM 655 O O . PRO A 1 81 ? 12.750 -7.575 -24.541 1.00 91.00 81 PRO A O 1
ATOM 658 N N . TYR A 1 82 ? 11.500 -6.802 -22.833 1.00 94.12 82 TYR A N 1
ATOM 659 C CA . TYR A 1 82 ? 11.256 -5.450 -23.344 1.00 94.12 82 TYR A CA 1
ATOM 660 C C . TYR A 1 82 ? 11.217 -4.436 -22.193 1.00 94.12 82 TYR A C 1
ATOM 662 O O . TYR A 1 82 ? 10.840 -4.793 -21.067 1.00 94.12 82 TYR A O 1
ATOM 670 N N . VAL A 1 83 ? 11.534 -3.170 -22.477 1.00 93.25 83 VAL A N 1
ATOM 671 C CA . VAL A 1 83 ? 11.529 -2.070 -21.498 1.00 93.25 83 VAL A CA 1
ATOM 672 C C . VAL A 1 83 ? 10.121 -1.832 -20.948 1.00 93.25 83 VAL A C 1
ATOM 674 O O . VAL A 1 83 ? 9.981 -1.567 -19.753 1.00 93.25 83 VAL A O 1
ATOM 677 N N . ILE A 1 84 ? 9.064 -2.046 -21.749 1.00 94.94 84 ILE A N 1
ATOM 678 C CA . ILE A 1 84 ? 7.662 -2.027 -21.279 1.00 94.94 84 ILE A CA 1
ATOM 679 C C . ILE A 1 84 ? 7.461 -2.871 -20.014 1.00 94.94 84 ILE A C 1
ATOM 681 O O . ILE A 1 84 ? 6.820 -2.425 -19.060 1.00 94.94 84 ILE A O 1
ATOM 685 N N . PHE A 1 85 ? 7.989 -4.098 -19.991 1.00 94.69 85 PHE A N 1
ATOM 686 C CA . PHE A 1 85 ? 7.783 -5.004 -18.861 1.00 94.69 85 PHE A CA 1
ATOM 687 C C . PHE A 1 85 ? 8.623 -4.618 -17.644 1.00 94.69 85 PHE A C 1
ATOM 689 O O . PHE A 1 85 ? 8.153 -4.787 -16.519 1.00 94.69 85 PHE A O 1
ATOM 696 N N . ALA A 1 86 ? 9.816 -4.060 -17.858 1.00 93.50 86 ALA A N 1
ATOM 697 C CA . ALA A 1 86 ? 10.655 -3.551 -16.779 1.00 93.50 86 ALA A CA 1
ATOM 698 C C . ALA A 1 86 ? 10.003 -2.345 -16.077 1.00 93.50 86 ALA A C 1
ATOM 700 O O . ALA A 1 86 ? 9.918 -2.316 -14.848 1.00 93.50 86 ALA A O 1
ATOM 701 N N . GLU A 1 87 ? 9.457 -1.397 -16.846 1.00 93.44 87 GLU A N 1
ATOM 702 C CA . GLU A 1 87 ? 8.703 -0.248 -16.322 1.00 93.44 87 GLU A CA 1
ATOM 703 C C . GLU A 1 87 ? 7.437 -0.696 -15.581 1.00 93.44 87 GLU A C 1
ATOM 705 O O . GLU A 1 87 ? 7.174 -0.278 -14.448 1.00 93.44 87 GLU A O 1
ATOM 710 N N . LEU A 1 88 ? 6.671 -1.622 -16.167 1.00 94.19 88 LEU A N 1
ATOM 711 C CA . LEU A 1 88 ? 5.496 -2.187 -15.507 1.00 94.19 88 LEU A CA 1
ATOM 712 C C . LEU A 1 88 ? 5.871 -2.861 -14.178 1.00 94.19 88 LEU A C 1
ATOM 714 O O . LEU A 1 88 ? 5.218 -2.627 -13.160 1.00 94.19 88 LEU A O 1
ATOM 718 N N . GLY A 1 89 ? 6.933 -3.669 -14.176 1.00 93.62 89 GLY A N 1
ATOM 719 C CA . GLY A 1 89 ? 7.451 -4.347 -12.992 1.00 93.62 89 GLY A CA 1
ATOM 720 C C . GLY A 1 89 ? 7.911 -3.387 -11.896 1.00 93.62 89 GLY A C 1
ATOM 721 O O . GLY A 1 89 ? 7.719 -3.676 -10.714 1.00 93.62 89 GLY A O 1
ATOM 722 N N . HIS A 1 90 ? 8.445 -2.221 -12.265 1.00 93.19 90 HIS A N 1
ATOM 723 C CA . HIS A 1 90 ? 8.832 -1.173 -11.324 1.00 93.19 90 HIS A CA 1
ATOM 724 C C . HIS A 1 90 ? 7.621 -0.544 -10.615 1.00 93.19 90 HIS A C 1
ATOM 726 O O . HIS A 1 90 ? 7.619 -0.399 -9.389 1.00 93.19 90 HIS A O 1
ATOM 732 N N . PHE A 1 91 ? 6.565 -0.205 -11.360 1.00 94.31 91 PHE A N 1
ATOM 733 C CA . PHE A 1 91 ? 5.392 0.487 -10.812 1.00 94.31 91 PHE A CA 1
ATOM 734 C C . PHE A 1 91 ? 4.332 -0.443 -10.202 1.00 94.31 91 PHE A C 1
ATOM 736 O O . PHE A 1 91 ? 3.529 -0.007 -9.371 1.00 94.31 91 PHE A O 1
ATOM 743 N N . LEU A 1 92 ? 4.323 -1.730 -10.553 1.00 95.12 92 LEU A N 1
ATOM 744 C CA . LEU A 1 92 ? 3.330 -2.683 -10.056 1.00 95.12 92 LEU A CA 1
ATOM 745 C C . LEU A 1 92 ? 3.360 -2.881 -8.523 1.00 95.12 92 LEU A C 1
ATOM 747 O O . LEU A 1 92 ? 2.286 -2.809 -7.916 1.00 95.12 92 LEU A O 1
ATOM 751 N N . PRO A 1 93 ? 4.520 -3.065 -7.847 1.00 95.31 93 PRO A N 1
ATOM 752 C CA . PRO A 1 93 ? 4.571 -3.129 -6.386 1.00 95.31 93 PRO A CA 1
ATOM 753 C C . PRO A 1 93 ? 3.975 -1.880 -5.732 1.00 95.31 93 PRO A C 1
ATOM 755 O O . PRO A 1 93 ? 3.224 -1.981 -4.763 1.00 95.31 93 PRO A O 1
ATOM 758 N N . LEU A 1 94 ? 4.264 -0.699 -6.281 1.00 92.62 94 LEU A N 1
ATOM 759 C CA . LEU A 1 94 ? 3.758 0.578 -5.778 1.00 92.62 94 LEU A CA 1
ATOM 760 C C . LEU A 1 94 ? 2.229 0.667 -5.895 1.00 92.62 94 LEU A C 1
ATOM 762 O O . LEU A 1 94 ? 1.560 1.025 -4.922 1.00 92.62 94 LEU A O 1
ATOM 766 N N . ALA A 1 95 ? 1.667 0.268 -7.040 1.00 93.94 95 ALA A N 1
ATOM 767 C CA . ALA A 1 95 ? 0.220 0.215 -7.247 1.00 93.94 95 ALA A CA 1
ATOM 768 C C . ALA A 1 95 ? -0.469 -0.770 -6.282 1.00 93.94 95 ALA A C 1
ATOM 770 O O . ALA A 1 95 ? -1.503 -0.444 -5.693 1.00 93.94 95 ALA A O 1
ATOM 771 N N . VAL A 1 96 ? 0.128 -1.946 -6.052 1.00 95.19 96 VAL A N 1
ATOM 772 C CA . VAL A 1 96 ? -0.354 -2.938 -5.071 1.00 95.19 96 VAL A CA 1
ATOM 773 C C . VAL A 1 96 ? -0.283 -2.396 -3.642 1.00 95.19 96 VAL A C 1
ATOM 775 O O . VAL A 1 96 ? -1.214 -2.579 -2.861 1.00 95.19 96 VAL A O 1
ATOM 778 N N . CYS A 1 97 ? 0.791 -1.691 -3.290 1.00 93.69 97 CYS A N 1
ATOM 779 C CA . CYS A 1 97 ? 0.943 -1.106 -1.963 1.00 93.69 97 CYS A CA 1
ATOM 780 C C . CYS A 1 97 ? -0.143 -0.062 -1.684 1.00 93.69 97 CYS A C 1
ATOM 782 O O . CYS A 1 97 ? -0.852 -0.172 -0.687 1.00 93.69 97 CYS A O 1
ATOM 784 N N . VAL A 1 98 ? -0.316 0.919 -2.576 1.00 91.12 98 VAL A N 1
ATOM 785 C CA . VAL A 1 98 ? -1.278 2.016 -2.372 1.00 91.12 98 VAL A CA 1
ATOM 786 C C . VAL A 1 98 ? -2.719 1.520 -2.403 1.00 91.12 98 VAL A C 1
ATOM 788 O O . VAL A 1 98 ? -3.520 1.928 -1.561 1.00 91.12 98 VAL A O 1
ATOM 791 N N . SER A 1 99 ? -3.048 0.612 -3.322 1.00 93.06 99 SER A N 1
ATOM 792 C CA . SER A 1 99 ? -4.401 0.057 -3.420 1.00 93.06 99 SER A CA 1
ATOM 793 C C . SER A 1 99 ? -4.811 -0.691 -2.152 1.00 93.06 99 SER A C 1
ATOM 795 O O . SER A 1 99 ? -5.926 -0.514 -1.665 1.00 93.06 99 SER A O 1
ATOM 797 N N . LEU A 1 100 ? -3.904 -1.478 -1.567 1.00 92.75 100 LEU A N 1
ATOM 798 C CA . LEU A 1 100 ? -4.171 -2.225 -0.339 1.00 92.75 100 LEU A CA 1
ATOM 799 C C . LEU A 1 100 ? -4.005 -1.381 0.922 1.00 92.75 100 LEU A C 1
ATOM 801 O O . LEU A 1 100 ? -4.637 -1.687 1.934 1.00 92.75 100 LEU A O 1
ATOM 805 N N . ALA A 1 101 ? -3.204 -0.312 0.889 1.00 90.75 101 ALA A N 1
ATOM 806 C CA . ALA A 1 101 ? -2.976 0.552 2.041 1.00 90.75 101 ALA A CA 1
ATOM 807 C C . ALA A 1 101 ? -4.289 1.089 2.623 1.00 90.75 101 ALA A C 1
ATOM 809 O O . ALA A 1 101 ? -4.373 1.277 3.840 1.00 90.75 101 ALA A O 1
ATOM 810 N N . ILE A 1 102 ? -5.327 1.271 1.791 1.00 90.00 102 ILE A N 1
ATOM 811 C CA . ILE A 1 102 ? -6.642 1.762 2.219 1.00 90.00 102 ILE A CA 1
ATOM 812 C C . ILE A 1 102 ? -7.322 0.824 3.225 1.00 90.00 102 ILE A C 1
ATOM 814 O O . ILE A 1 102 ? -8.113 1.263 4.063 1.00 90.00 102 ILE A O 1
ATOM 818 N N . PHE A 1 103 ? -6.966 -0.463 3.228 1.00 89.94 103 PHE A N 1
ATOM 819 C CA . PHE A 1 103 ? -7.455 -1.406 4.226 1.00 89.94 103 PHE A CA 1
ATOM 820 C C . PHE A 1 103 ? -7.053 -1.013 5.645 1.00 89.94 103 PHE A C 1
ATOM 822 O O . PHE A 1 103 ? -7.813 -1.291 6.569 1.00 89.94 103 PHE A O 1
ATOM 829 N N . CYS A 1 104 ? -5.914 -0.348 5.852 1.00 87.81 104 CYS A N 1
ATOM 830 C CA . CYS A 1 104 ? -5.483 0.094 7.178 1.00 87.81 104 CYS A CA 1
ATOM 831 C C . CYS A 1 104 ? -6.451 1.114 7.811 1.00 87.81 104 CYS A C 1
ATOM 833 O O . CYS A 1 104 ? -7.006 0.805 8.869 1.00 87.81 104 CYS A O 1
ATOM 835 N N . PRO A 1 105 ? -6.736 2.286 7.215 1.00 86.50 105 PRO A N 1
ATOM 836 C CA . PRO A 1 105 ? -7.680 3.233 7.807 1.00 86.50 105 PRO A CA 1
ATOM 837 C C . PRO A 1 105 ? -9.112 2.679 7.895 1.00 86.50 105 PRO A C 1
ATOM 839 O O . PRO A 1 105 ? -9.767 2.865 8.921 1.00 86.50 105 PRO A O 1
ATOM 842 N N . ILE A 1 106 ? -9.582 1.932 6.888 1.00 87.12 106 ILE A N 1
ATOM 843 C CA . ILE A 1 106 ? -10.918 1.306 6.912 1.00 87.12 106 ILE A CA 1
ATOM 844 C C . ILE A 1 106 ? -11.038 0.298 8.057 1.00 87.12 106 ILE A C 1
ATOM 846 O O . ILE A 1 106 ? -12.016 0.297 8.807 1.00 87.12 106 ILE A O 1
ATOM 850 N N . SER A 1 107 ? -10.026 -0.558 8.218 1.00 87.69 107 SER A N 1
ATOM 851 C CA . SER A 1 107 ? -10.007 -1.562 9.280 1.00 87.69 107 SER A CA 1
ATOM 852 C C . SER A 1 107 ? -10.064 -0.934 10.669 1.00 87.69 107 SER A C 1
ATOM 854 O O . SER A 1 107 ? -10.749 -1.456 11.548 1.00 87.69 107 SER A O 1
ATOM 856 N N . LEU A 1 108 ? -9.383 0.199 10.868 1.00 84.62 108 LEU A N 1
ATOM 857 C CA . LEU A 1 108 ? -9.394 0.959 12.117 1.00 84.62 108 LEU A CA 1
ATOM 858 C C . LEU A 1 108 ? -10.788 1.507 12.428 1.00 84.62 108 LEU A C 1
ATOM 860 O O . LEU A 1 108 ? -11.276 1.360 13.551 1.00 84.62 108 LEU A O 1
ATOM 864 N N . ILE A 1 109 ? -11.444 2.076 11.418 1.00 82.25 109 ILE A N 1
ATOM 865 C CA . ILE A 1 109 ? -12.805 2.602 11.529 1.00 82.25 109 ILE A CA 1
ATOM 866 C C . ILE A 1 109 ? -13.785 1.504 11.931 1.00 82.25 109 ILE A C 1
ATOM 868 O O . ILE A 1 109 ? -14.455 1.634 12.951 1.00 82.25 109 ILE A O 1
ATOM 872 N N . TYR A 1 110 ? -13.826 0.390 11.198 1.00 82.06 110 TYR A N 1
ATOM 873 C CA . TYR A 1 110 ? -14.805 -0.668 11.472 1.00 82.06 110 TYR A CA 1
ATOM 874 C C . TYR A 1 110 ? -14.500 -1.504 12.718 1.00 82.06 110 TYR A C 1
ATOM 876 O O . TYR A 1 110 ? -15.400 -2.158 13.258 1.00 82.06 110 TYR A O 1
ATOM 884 N N . SER A 1 111 ? -13.255 -1.478 13.200 1.00 79.81 111 SER A N 1
ATOM 885 C CA . SER A 1 111 ? -12.885 -2.112 14.470 1.00 79.81 111 SER A CA 1
ATOM 886 C C . SER A 1 111 ? -13.322 -1.299 15.688 1.00 79.81 111 SER A C 1
ATOM 888 O O . SER A 1 111 ? -13.400 -1.859 16.780 1.00 79.81 111 SER A O 1
ATOM 890 N N . THR A 1 112 ? -13.624 -0.008 15.524 1.00 76.38 112 THR A N 1
ATOM 891 C CA . THR A 1 112 ? -14.020 0.859 16.637 1.00 76.38 112 THR A CA 1
ATOM 892 C C . THR A 1 112 ? -15.545 0.819 16.812 1.00 76.38 112 THR A C 1
ATOM 894 O O . THR A 1 112 ? -16.267 1.112 15.860 1.00 76.38 112 THR A O 1
ATOM 897 N N . PRO A 1 113 ? -16.074 0.431 17.989 1.00 67.50 113 PRO A N 1
ATOM 898 C CA . PRO A 1 113 ? -17.516 0.412 18.232 1.00 67.50 113 PRO A CA 1
ATOM 899 C C . PRO A 1 113 ? -18.113 1.825 18.152 1.00 67.50 113 PRO A C 1
ATOM 901 O O . PRO A 1 113 ? -17.539 2.772 18.687 1.00 67.50 113 PRO A O 1
ATOM 904 N N . ASN A 1 114 ? -19.279 1.951 17.509 1.00 68.75 114 ASN A N 1
ATOM 905 C CA . ASN A 1 114 ? -20.002 3.220 17.342 1.00 68.75 114 ASN A CA 1
ATOM 906 C C . ASN A 1 114 ? -21.294 3.306 18.187 1.00 68.75 114 ASN A C 1
ATOM 908 O O . ASN A 1 114 ? -22.160 4.150 17.955 1.00 68.75 114 ASN A O 1
ATOM 912 N N . ILE A 1 115 ? -21.445 2.419 19.171 1.00 62.75 115 ILE A N 1
ATOM 913 C CA . ILE A 1 115 ? -22.678 2.295 19.955 1.00 62.75 115 ILE A CA 1
ATOM 914 C C . ILE A 1 115 ? -22.935 3.613 20.705 1.00 62.75 115 ILE A C 1
ATOM 916 O O . ILE A 1 115 ? -22.092 4.072 21.477 1.00 62.75 115 ILE A O 1
ATOM 920 N N . GLY A 1 116 ? -24.093 4.233 20.455 1.00 59.12 116 GLY A N 1
ATOM 921 C CA . GLY A 1 116 ? -24.535 5.458 21.133 1.00 59.12 116 GLY A CA 1
ATOM 922 C C . GLY A 1 116 ? -23.955 6.775 20.600 1.00 59.12 116 GLY A C 1
ATOM 923 O O . GLY A 1 116 ? -24.169 7.812 21.221 1.00 59.12 116 GLY A O 1
ATOM 924 N N . CYS A 1 117 ? -23.240 6.774 19.469 1.00 64.75 117 CYS A N 1
ATOM 925 C CA . CYS A 1 117 ? -22.694 7.989 18.854 1.00 64.75 117 CYS A CA 1
ATOM 926 C C . CYS A 1 117 ? -23.375 8.264 17.501 1.00 64.75 117 CYS A C 1
ATOM 928 O O . CYS A 1 117 ? -22.890 7.861 16.442 1.00 64.75 117 CYS A O 1
ATOM 930 N N . SER A 1 118 ? -24.508 8.975 17.535 1.00 58.69 118 SER A N 1
ATOM 931 C CA . SER A 1 118 ? -25.381 9.228 16.370 1.00 58.69 118 SER A CA 1
ATOM 932 C C . SER A 1 118 ? -24.697 9.938 15.192 1.00 58.69 118 SER A C 1
ATOM 934 O O . SER A 1 118 ? -25.120 9.766 14.052 1.00 58.69 118 SER A O 1
ATOM 936 N N . ASN A 1 119 ? -23.604 10.669 15.436 1.00 57.84 119 ASN A N 1
ATOM 937 C CA . ASN A 1 119 ? -22.925 11.482 14.419 1.00 57.84 119 ASN A CA 1
ATOM 938 C C . ASN A 1 119 ? -21.584 10.913 13.928 1.00 57.84 119 ASN A C 1
ATOM 940 O O . ASN A 1 119 ? -20.939 11.529 13.080 1.00 57.84 119 ASN A O 1
ATOM 944 N N . ALA A 1 120 ? -21.118 9.773 14.446 1.00 57.44 120 ALA A N 1
ATOM 945 C CA . ALA A 1 120 ? -19.734 9.362 14.197 1.00 57.44 120 ALA A CA 1
ATOM 946 C C . ALA A 1 120 ? -19.522 8.725 12.810 1.00 57.44 120 ALA A C 1
ATOM 948 O O . ALA A 1 120 ? -18.503 8.985 12.175 1.00 57.44 120 ALA A O 1
ATOM 949 N N . PHE A 1 121 ? -20.485 7.955 12.289 1.00 63.16 121 PHE A N 1
ATOM 950 C CA . PHE A 1 121 ? -20.411 7.330 10.959 1.00 63.16 121 PHE A CA 1
ATOM 951 C C . PHE A 1 121 ? -21.789 7.290 10.293 1.00 63.16 121 PHE A C 1
ATOM 953 O O . PHE A 1 121 ? -22.457 6.265 10.272 1.00 63.16 121 PHE A O 1
ATOM 960 N N . THR A 1 122 ? -22.229 8.420 9.744 1.00 59.97 122 THR A N 1
ATOM 961 C CA . THR A 1 122 ? -23.576 8.559 9.165 1.00 59.97 122 THR A CA 1
ATOM 962 C C . THR A 1 122 ? -23.784 7.816 7.843 1.00 59.97 122 THR A C 1
ATOM 964 O O . THR A 1 122 ? -24.928 7.603 7.458 1.00 59.97 122 THR A O 1
ATOM 967 N N . ASN A 1 123 ? -22.725 7.381 7.148 1.00 78.56 123 ASN A N 1
ATOM 968 C CA . ASN A 1 123 ? -22.875 6.602 5.916 1.00 78.56 123 ASN A CA 1
ATOM 969 C C . ASN A 1 123 ? -21.689 5.644 5.689 1.00 78.56 123 ASN A C 1
ATOM 971 O O . ASN A 1 123 ? -20.644 6.036 5.168 1.00 78.56 123 ASN A O 1
ATOM 975 N N . THR A 1 124 ? -21.838 4.387 6.111 1.00 80.38 124 THR A N 1
ATOM 976 C CA . THR A 1 124 ? -20.832 3.325 5.912 1.00 80.38 124 THR A CA 1
ATOM 977 C C . THR A 1 124 ? -20.659 2.975 4.435 1.00 80.38 124 THR A C 1
ATOM 979 O O . THR A 1 124 ? -19.534 2.792 3.981 1.00 80.38 124 THR A O 1
ATOM 982 N N . THR A 1 125 ? -21.743 3.001 3.657 1.00 83.94 125 THR A N 1
ATOM 983 C CA . THR A 1 125 ? -21.711 2.784 2.204 1.00 83.94 125 THR A CA 1
ATOM 984 C C . THR A 1 125 ? -20.843 3.822 1.497 1.00 83.94 125 THR A C 1
ATOM 986 O O . THR A 1 125 ? -20.076 3.476 0.605 1.00 83.94 125 THR A O 1
ATOM 989 N N . PHE A 1 126 ? -20.901 5.089 1.919 1.00 85.75 126 PHE A N 1
ATOM 990 C CA . PHE A 1 126 ? -20.040 6.137 1.362 1.00 85.75 126 PHE A CA 1
ATOM 991 C C . PHE A 1 126 ? -18.549 5.855 1.602 1.00 85.75 126 PHE A C 1
ATOM 993 O O . PHE A 1 126 ? -17.732 6.045 0.703 1.00 85.75 126 PHE A O 1
ATOM 1000 N N . ILE A 1 127 ? -18.194 5.365 2.795 1.00 86.25 127 ILE A N 1
ATOM 1001 C CA . ILE A 1 127 ? -16.808 5.005 3.133 1.00 86.25 127 ILE A CA 1
ATOM 1002 C C . ILE A 1 127 ? -16.327 3.846 2.259 1.00 86.25 127 ILE A C 1
ATOM 1004 O O . ILE A 1 127 ? -15.210 3.907 1.749 1.00 86.25 127 ILE A O 1
ATOM 1008 N N . ASP A 1 128 ? -17.169 2.833 2.045 1.00 87.56 128 ASP A N 1
ATOM 1009 C CA . ASP A 1 128 ? -16.837 1.695 1.185 1.00 87.56 128 ASP A CA 1
ATOM 1010 C C . ASP A 1 128 ? -16.675 2.115 -0.283 1.00 87.56 128 ASP A C 1
ATOM 1012 O O . ASP A 1 128 ? -15.697 1.737 -0.921 1.00 87.56 128 ASP A O 1
ATOM 1016 N N . VAL A 1 129 ? -17.578 2.942 -0.823 1.00 90.00 129 VAL A N 1
ATOM 1017 C CA . VAL A 1 129 ? -17.475 3.449 -2.207 1.00 90.00 129 VAL A CA 1
ATOM 1018 C C . VAL A 1 129 ? -16.199 4.267 -2.396 1.00 90.00 129 VAL A C 1
ATOM 1020 O O . VAL A 1 129 ? -15.462 4.056 -3.359 1.00 90.00 129 VAL A O 1
ATOM 1023 N N . MET A 1 130 ? -15.900 5.165 -1.454 1.00 89.25 130 MET A N 1
ATOM 1024 C CA . MET A 1 130 ? -14.669 5.949 -1.482 1.00 89.25 130 MET A CA 1
ATOM 1025 C C . MET A 1 130 ? -13.439 5.032 -1.425 1.00 89.25 130 MET A C 1
ATOM 1027 O O . MET A 1 130 ? -12.511 5.189 -2.211 1.00 89.25 130 MET A O 1
ATOM 1031 N N . ALA A 1 131 ? -13.449 4.028 -0.550 1.00 89.25 131 ALA A N 1
ATOM 1032 C CA . ALA A 1 131 ? -12.383 3.042 -0.454 1.00 89.25 131 ALA A CA 1
ATOM 1033 C C . ALA A 1 131 ? -12.140 2.275 -1.760 1.00 89.25 131 ALA A C 1
ATOM 1035 O O . ALA A 1 131 ? -10.993 2.156 -2.189 1.00 89.25 131 ALA A O 1
ATOM 1036 N N . PHE A 1 132 ? -13.204 1.784 -2.401 1.00 91.56 132 PHE A N 1
ATOM 1037 C CA . PHE A 1 132 ? -13.116 1.104 -3.694 1.00 91.56 132 PHE A CA 1
ATOM 1038 C C . PHE A 1 132 ? -12.525 2.013 -4.772 1.00 91.56 132 PHE A C 1
ATOM 1040 O O . PHE A 1 132 ? -11.658 1.582 -5.531 1.00 91.56 132 PHE A O 1
ATOM 1047 N N . PHE A 1 133 ? -12.939 3.282 -4.806 1.00 92.50 133 PHE A N 1
ATOM 1048 C CA . PHE A 1 133 ? -12.393 4.257 -5.745 1.00 92.50 133 PHE A CA 1
ATOM 1049 C C . PHE A 1 133 ? -10.878 4.432 -5.560 1.00 92.50 133 PHE A C 1
ATOM 1051 O O . PHE A 1 133 ? -10.116 4.299 -6.516 1.00 92.50 133 PHE A O 1
ATOM 1058 N N . PHE A 1 134 ? -10.419 4.639 -4.321 1.00 91.25 134 PHE A N 1
ATOM 1059 C CA . PHE A 1 134 ? -8.988 4.771 -4.016 1.00 91.25 134 PHE A CA 1
ATOM 1060 C C . PHE A 1 134 ? -8.190 3.481 -4.240 1.00 91.25 134 PHE A C 1
ATOM 1062 O O . PHE A 1 134 ? -6.999 3.556 -4.525 1.00 91.25 134 PHE A O 1
ATOM 1069 N N . MET A 1 135 ? -8.824 2.311 -4.146 1.00 92.81 135 MET A N 1
ATOM 1070 C CA . MET A 1 135 ? -8.183 1.024 -4.418 1.00 92.81 135 MET A CA 1
ATOM 1071 C C . MET A 1 135 ? -7.894 0.816 -5.906 1.00 92.81 135 MET A C 1
ATOM 1073 O O . MET A 1 135 ? -6.843 0.293 -6.264 1.00 92.81 135 MET A O 1
ATOM 1077 N N . ILE A 1 136 ? -8.823 1.218 -6.773 1.00 93.94 136 ILE A N 1
ATOM 1078 C CA . ILE A 1 136 ? -8.720 1.013 -8.224 1.00 93.94 136 ILE A CA 1
ATOM 1079 C C . ILE A 1 136 ? -7.850 2.098 -8.878 1.00 93.94 136 ILE A C 1
ATOM 1081 O O . ILE A 1 136 ? -7.126 1.821 -9.833 1.00 93.94 136 ILE A O 1
ATOM 1085 N N . ASN A 1 137 ? -7.877 3.321 -8.343 1.00 91.81 137 ASN A N 1
ATOM 1086 C CA . ASN A 1 137 ? -7.217 4.492 -8.924 1.00 91.81 137 ASN A CA 1
ATOM 1087 C C . ASN A 1 137 ? -5.717 4.307 -9.285 1.00 91.81 137 ASN A C 1
ATOM 1089 O O . ASN A 1 137 ? -5.337 4.676 -10.398 1.00 91.81 137 ASN A O 1
ATOM 1093 N N . PRO A 1 138 ? -4.858 3.692 -8.440 1.00 91.19 138 PRO A N 1
ATOM 1094 C CA . PRO A 1 138 ? -3.450 3.464 -8.774 1.00 91.19 138 PRO A CA 1
ATOM 1095 C C . PRO A 1 138 ? -3.275 2.656 -10.063 1.00 91.19 138 PRO A C 1
ATOM 1097 O O . PRO A 1 138 ? -2.393 2.948 -10.861 1.00 91.19 138 PRO A O 1
ATOM 1100 N N . TYR A 1 139 ? -4.148 1.678 -10.308 1.00 93.69 139 TYR A N 1
ATOM 1101 C CA . TYR A 1 139 ? -4.071 0.838 -11.499 1.00 93.69 139 TYR A CA 1
ATOM 1102 C C . TYR A 1 139 ? -4.484 1.580 -12.768 1.00 93.69 139 TYR A C 1
ATOM 1104 O O . TYR A 1 139 ? -3.902 1.341 -13.819 1.00 93.69 139 TYR A O 1
ATOM 1112 N N . LEU A 1 140 ? -5.461 2.485 -12.671 1.00 93.56 140 LEU A N 1
ATOM 1113 C CA . LEU A 1 140 ? -5.965 3.236 -13.821 1.00 93.56 140 LEU A CA 1
ATOM 1114 C C . LEU A 1 140 ? -5.042 4.383 -14.240 1.00 93.56 140 LEU A C 1
ATOM 1116 O O . LEU A 1 140 ? -4.966 4.686 -15.424 1.00 93.56 140 LEU A O 1
ATOM 1120 N N . LEU A 1 141 ? -4.354 5.026 -13.295 1.00 90.94 141 LEU A N 1
ATOM 1121 C CA . LEU A 1 141 ? -3.488 6.169 -13.605 1.00 90.94 141 LEU A CA 1
ATOM 1122 C C . LEU A 1 141 ? -2.032 5.764 -13.860 1.00 90.94 141 LEU A C 1
ATOM 1124 O O . LEU A 1 141 ? -1.409 6.257 -14.800 1.00 90.94 141 LEU A O 1
ATOM 1128 N N . ILE A 1 142 ? -1.480 4.870 -13.036 1.00 91.06 142 ILE A N 1
ATOM 1129 C CA . ILE A 1 142 ? -0.035 4.599 -13.018 1.00 91.06 142 ILE A CA 1
ATOM 1130 C C . ILE A 1 142 ? 0.334 3.554 -14.067 1.00 91.06 142 ILE A C 1
ATOM 1132 O O . ILE A 1 142 ? 1.319 3.723 -14.778 1.00 91.06 142 ILE A O 1
ATOM 1136 N N . LEU A 1 143 ? -0.444 2.472 -14.197 1.00 93.44 143 LEU A N 1
ATOM 1137 C CA . LEU A 1 143 ? -0.067 1.398 -15.120 1.00 93.44 143 LEU A CA 1
ATOM 1138 C C . LEU A 1 143 ? -0.126 1.833 -16.591 1.00 93.44 143 LEU A C 1
ATOM 1140 O O . LEU A 1 143 ? 0.838 1.559 -17.299 1.00 93.44 143 LEU A O 1
ATOM 1144 N N . PRO A 1 144 ? -1.162 2.545 -17.082 1.00 94.56 144 PRO A N 1
ATOM 1145 C CA . PRO A 1 144 ? -1.179 2.977 -18.478 1.00 94.56 144 PRO A CA 1
ATOM 1146 C C . PRO A 1 144 ? -0.051 3.951 -18.810 1.00 94.56 144 PRO A C 1
ATOM 1148 O O . PRO A 1 144 ? 0.553 3.844 -19.872 1.00 94.56 144 PRO A O 1
ATOM 1151 N N . THR A 1 145 ? 0.271 4.876 -17.901 1.00 93.56 145 THR A N 1
ATOM 1152 C CA . THR A 1 145 ? 1.364 5.835 -18.117 1.00 93.56 145 THR A CA 1
ATOM 1153 C C . THR A 1 145 ? 2.737 5.161 -18.078 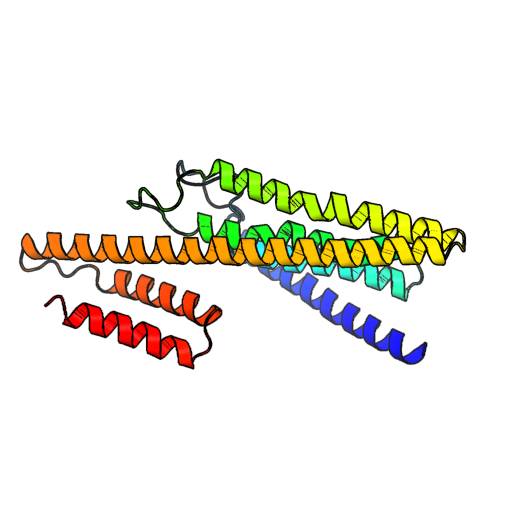1.00 93.56 145 THR A C 1
ATOM 1155 O O . THR A 1 145 ? 3.576 5.498 -18.908 1.00 93.56 145 THR A O 1
ATOM 1158 N N . ALA A 1 146 ? 2.939 4.161 -17.211 1.00 94.19 146 ALA A N 1
ATOM 1159 C CA . ALA A 1 146 ? 4.145 3.327 -17.189 1.00 94.19 146 ALA A CA 1
ATOM 1160 C C . ALA A 1 146 ? 4.295 2.453 -18.449 1.00 94.19 146 ALA A C 1
ATOM 1162 O O . ALA A 1 146 ? 5.385 2.309 -18.998 1.00 94.19 146 ALA A O 1
ATOM 1163 N N . LEU A 1 147 ? 3.190 1.887 -18.946 1.00 95.75 147 LEU A N 1
ATOM 1164 C CA . LEU A 1 147 ? 3.193 1.127 -20.198 1.00 95.75 147 LEU A CA 1
ATOM 1165 C C . LEU A 1 147 ? 3.539 2.024 -21.389 1.00 95.75 147 LEU A C 1
ATOM 1167 O O . LEU A 1 147 ? 4.317 1.618 -22.248 1.00 95.75 147 LEU A O 1
ATOM 1171 N N . LEU A 1 148 ? 2.993 3.244 -21.432 1.00 96.06 148 LEU A N 1
ATOM 1172 C CA . LEU A 1 148 ? 3.317 4.218 -22.473 1.00 96.06 148 LEU A CA 1
ATOM 1173 C C . LEU A 1 148 ? 4.786 4.644 -22.403 1.00 96.06 148 LEU A C 1
ATOM 1175 O O . LEU A 1 148 ? 5.445 4.646 -23.440 1.00 96.06 148 LEU A O 1
ATOM 1179 N N . SER A 1 149 ? 5.327 4.948 -21.217 1.00 96.81 149 SER A N 1
ATOM 1180 C CA . SER A 1 149 ? 6.745 5.315 -21.094 1.00 96.81 149 SER A CA 1
ATOM 1181 C C . SER A 1 149 ? 7.664 4.195 -21.573 1.00 96.81 149 SER A C 1
ATOM 1183 O O . SER A 1 149 ? 8.569 4.458 -22.361 1.00 96.81 149 SER A O 1
ATOM 1185 N N . GLY A 1 150 ? 7.390 2.947 -21.186 1.00 95.62 150 GLY A N 1
ATOM 1186 C CA . GLY A 1 150 ? 8.158 1.802 -21.668 1.00 95.62 150 GLY A CA 1
ATOM 1187 C C . GLY A 1 150 ? 8.002 1.562 -23.173 1.00 95.62 150 GLY A C 1
ATOM 1188 O O . GLY A 1 150 ? 8.977 1.257 -23.848 1.00 95.62 150 GLY A O 1
ATOM 1189 N N . TYR A 1 151 ? 6.804 1.767 -23.728 1.00 97.12 151 TYR A N 1
ATOM 1190 C CA . TYR A 1 151 ? 6.534 1.562 -25.155 1.00 97.12 151 TYR A CA 1
ATOM 1191 C C . TYR A 1 151 ? 7.294 2.533 -26.057 1.00 97.12 151 TYR A C 1
ATOM 1193 O O . TYR A 1 151 ? 7.804 2.131 -27.102 1.00 97.12 151 TYR A O 1
ATOM 1201 N N . TYR A 1 152 ? 7.372 3.808 -25.669 1.00 97.12 152 TYR A N 1
ATOM 1202 C CA . TYR A 1 152 ? 8.171 4.785 -26.408 1.00 97.12 152 TYR A CA 1
ATOM 1203 C C . TYR A 1 152 ? 9.674 4.554 -26.207 1.00 97.12 152 TYR A C 1
ATOM 1205 O O . TYR A 1 152 ? 10.436 4.728 -27.156 1.00 97.12 152 TYR A O 1
ATOM 1213 N N . ALA A 1 153 ? 10.090 4.079 -25.026 1.00 96.19 153 ALA A N 1
ATOM 1214 C CA . ALA A 1 153 ? 11.480 3.710 -24.771 1.00 96.19 153 ALA A CA 1
ATOM 1215 C C . ALA A 1 153 ? 11.942 2.532 -25.649 1.00 96.19 153 ALA A C 1
ATOM 1217 O O . ALA A 1 153 ? 13.025 2.599 -26.217 1.00 96.19 153 ALA A O 1
ATOM 1218 N N . ASP A 1 154 ? 11.100 1.510 -25.845 1.00 95.88 154 ASP A N 1
ATOM 1219 C CA . ASP A 1 154 ? 11.390 0.371 -26.735 1.00 95.88 154 ASP A CA 1
ATOM 1220 C C . ASP A 1 154 ? 11.513 0.762 -28.224 1.00 95.88 154 ASP A C 1
ATOM 1222 O O . ASP A 1 154 ? 11.998 -0.025 -29.035 1.00 95.88 154 ASP A O 1
ATOM 1226 N N . ARG A 1 155 ? 11.055 1.961 -28.610 1.00 96.50 155 ARG A N 1
ATOM 1227 C CA . ARG A 1 155 ? 11.149 2.504 -29.979 1.00 96.50 155 ARG A CA 1
ATOM 1228 C C . ARG A 1 155 ? 12.237 3.561 -30.146 1.00 96.50 155 ARG A C 1
ATOM 1230 O O . ARG A 1 155 ? 12.223 4.276 -31.146 1.00 96.50 155 ARG A O 1
ATOM 1237 N N . ASP A 1 156 ? 13.122 3.692 -29.162 1.00 95.94 156 ASP A N 1
ATOM 1238 C CA . ASP A 1 156 ? 14.171 4.714 -29.108 1.00 95.94 156 ASP A CA 1
ATOM 1239 C C . ASP A 1 156 ? 13.646 6.172 -29.113 1.00 95.94 156 ASP A C 1
ATOM 1241 O O . ASP A 1 156 ? 14.411 7.115 -29.313 1.00 95.94 156 ASP A O 1
ATOM 1245 N N . ASP A 1 157 ? 12.354 6.399 -28.829 1.00 96.75 157 ASP A N 1
ATOM 1246 C CA . ASP A 1 157 ? 11.771 7.739 -28.657 1.00 96.75 157 ASP A CA 1
ATOM 1247 C C . ASP A 1 157 ? 11.881 8.181 -27.190 1.00 96.75 157 ASP A C 1
ATOM 1249 O O . ASP A 1 157 ? 10.926 8.174 -26.402 1.00 96.75 157 ASP A O 1
ATOM 1253 N N . ILE A 1 158 ? 13.109 8.535 -26.813 1.00 96.25 158 ILE A N 1
ATOM 1254 C CA . ILE A 1 158 ? 13.478 8.862 -25.432 1.00 96.25 158 ILE A CA 1
ATOM 1255 C C . ILE A 1 158 ? 12.796 10.146 -24.940 1.00 96.25 158 ILE A C 1
ATOM 1257 O O . ILE A 1 158 ? 12.466 10.254 -23.755 1.00 96.25 158 ILE A O 1
ATOM 1261 N N . GLU A 1 159 ? 12.550 11.119 -25.823 1.00 97.38 159 GLU A N 1
ATOM 1262 C CA . GLU A 1 159 ? 11.889 12.374 -25.450 1.00 97.38 159 GLU A CA 1
ATOM 1263 C C . GLU A 1 159 ? 10.445 12.123 -25.006 1.00 97.38 159 GLU A C 1
ATOM 1265 O O . GLU A 1 159 ? 10.042 12.557 -23.918 1.00 97.38 159 GLU A O 1
ATOM 1270 N N . THR A 1 160 ? 9.690 11.357 -25.799 1.00 96.75 160 THR A N 1
ATOM 1271 C CA . THR A 1 160 ? 8.309 10.999 -25.468 1.00 96.75 160 THR A CA 1
ATOM 1272 C C . THR A 1 160 ? 8.251 10.063 -24.259 1.00 96.75 160 THR A C 1
ATOM 1274 O O . THR A 1 160 ? 7.418 10.259 -23.368 1.00 96.75 160 THR A O 1
ATOM 1277 N N . ALA A 1 161 ? 9.165 9.093 -24.155 1.00 96.12 161 ALA A N 1
ATOM 1278 C CA . ALA A 1 161 ? 9.260 8.209 -22.991 1.00 96.12 161 ALA A CA 1
ATOM 1279 C C . ALA A 1 161 ? 9.475 8.999 -21.688 1.00 96.12 161 ALA A C 1
ATOM 1281 O O . ALA A 1 161 ? 8.762 8.800 -20.698 1.00 96.12 161 ALA A O 1
ATOM 1282 N N . MET A 1 162 ? 10.402 9.962 -21.705 1.00 96.00 162 MET A N 1
ATOM 1283 C CA . MET A 1 162 ? 10.694 10.821 -20.559 1.00 96.00 162 MET A CA 1
ATOM 1284 C C . MET A 1 162 ? 9.512 11.734 -20.200 1.00 96.00 162 MET A C 1
ATOM 1286 O O . MET A 1 162 ? 9.289 12.012 -19.017 1.00 96.00 162 MET A O 1
ATOM 1290 N N . LEU A 1 163 ? 8.739 12.203 -21.184 1.00 96.88 163 LEU A N 1
ATOM 1291 C CA . LEU A 1 163 ? 7.516 12.968 -20.935 1.00 96.88 163 LEU A CA 1
ATOM 1292 C C . LEU A 1 163 ? 6.498 12.139 -20.136 1.00 96.88 163 LEU A C 1
ATOM 1294 O O . LEU A 1 163 ? 6.031 12.596 -19.091 1.00 96.88 163 LEU A O 1
ATOM 1298 N N . TYR A 1 164 ? 6.194 10.913 -20.577 1.00 96.12 164 TYR A N 1
ATOM 1299 C CA . TYR A 1 164 ? 5.262 10.028 -19.866 1.00 96.12 164 TYR A CA 1
ATOM 1300 C C . TYR A 1 164 ? 5.775 9.629 -18.483 1.00 96.12 164 TYR A C 1
ATOM 1302 O O . TYR A 1 164 ? 5.002 9.626 -17.523 1.00 96.12 164 TYR A O 1
ATOM 1310 N N . PHE A 1 165 ? 7.080 9.393 -18.345 1.00 93.62 165 PHE A N 1
ATOM 1311 C CA . PHE A 1 165 ? 7.708 9.131 -17.053 1.00 93.62 165 PHE A CA 1
ATOM 1312 C C . PHE A 1 165 ? 7.505 10.298 -16.069 1.00 93.62 165 PHE A C 1
ATOM 1314 O O . PHE A 1 165 ? 7.082 10.095 -14.929 1.00 93.62 165 PHE A O 1
ATOM 1321 N N . LYS A 1 166 ? 7.706 11.549 -16.514 1.00 95.06 166 LYS A N 1
ATOM 1322 C CA . LYS A 1 166 ? 7.442 12.753 -15.700 1.00 95.06 166 LYS A CA 1
ATOM 1323 C C . LYS A 1 166 ? 5.966 12.883 -15.322 1.00 95.06 166 LYS A C 1
ATOM 1325 O O . LYS A 1 166 ? 5.660 13.178 -14.166 1.00 95.06 166 LYS A O 1
ATOM 1330 N N . ILE A 1 167 ? 5.055 12.644 -16.269 1.00 94.31 167 ILE A N 1
ATOM 1331 C CA . ILE A 1 167 ? 3.604 12.658 -16.017 1.00 94.31 167 ILE A CA 1
ATOM 1332 C C . ILE A 1 167 ? 3.238 11.626 -14.947 1.00 94.31 167 ILE A C 1
ATOM 1334 O O . ILE A 1 167 ? 2.450 11.934 -14.048 1.00 94.31 167 ILE A O 1
ATOM 1338 N N . ASN A 1 168 ? 3.834 10.434 -14.997 1.00 92.75 168 ASN A N 1
ATOM 1339 C CA . ASN A 1 168 ? 3.594 9.386 -14.014 1.00 92.75 168 ASN A CA 1
ATOM 1340 C C . ASN A 1 168 ? 4.045 9.819 -12.605 1.00 92.75 168 ASN A C 1
ATOM 1342 O O . ASN A 1 168 ? 3.268 9.737 -11.655 1.00 92.75 168 ASN A O 1
ATOM 1346 N N . PHE A 1 169 ? 5.240 10.406 -12.463 1.00 91.62 169 PHE A N 1
ATOM 1347 C CA . PHE A 1 169 ? 5.724 10.928 -11.173 1.00 91.62 169 PHE A CA 1
ATOM 1348 C C . PHE A 1 169 ? 4.860 12.062 -10.600 1.00 91.62 169 PHE A C 1
ATOM 1350 O O . PHE A 1 169 ? 4.597 12.104 -9.392 1.00 91.62 169 PHE A O 1
ATOM 1357 N N . ILE A 1 170 ? 4.387 12.977 -11.449 1.00 93.56 170 ILE A N 1
ATOM 1358 C CA . ILE A 1 170 ? 3.469 14.046 -11.029 1.00 93.56 170 ILE A CA 1
ATOM 1359 C C . ILE A 1 170 ? 2.137 13.439 -10.572 1.00 93.56 170 ILE A C 1
ATOM 1361 O O . ILE A 1 170 ? 1.640 13.779 -9.497 1.00 93.56 170 ILE A O 1
ATOM 1365 N N . SER A 1 171 ? 1.597 12.490 -11.340 1.00 91.44 171 SER A N 1
ATOM 1366 C CA . SER A 1 171 ? 0.357 11.779 -11.010 1.00 91.44 171 SER A CA 1
ATOM 1367 C C . SER A 1 171 ? 0.482 11.033 -9.682 1.00 91.44 171 SER A C 1
ATOM 1369 O O . SER A 1 171 ? -0.379 11.164 -8.811 1.00 91.44 171 SER A O 1
ATOM 1371 N N . TRP A 1 172 ? 1.597 10.329 -9.475 1.00 90.62 172 TRP A N 1
ATOM 1372 C CA . TRP A 1 172 ? 1.922 9.653 -8.221 1.00 90.62 172 TRP A CA 1
ATOM 1373 C C . TRP A 1 172 ? 1.949 10.614 -7.033 1.00 90.62 172 TRP A C 1
ATOM 1375 O O . TRP A 1 172 ? 1.393 10.318 -5.974 1.00 90.62 172 TRP A O 1
ATOM 1385 N N . THR A 1 173 ? 2.558 11.786 -7.209 1.00 91.06 173 THR A N 1
ATOM 1386 C CA . THR A 1 173 ? 2.639 12.813 -6.164 1.00 91.06 173 THR A CA 1
ATOM 1387 C C . THR A 1 173 ? 1.248 13.324 -5.786 1.00 91.06 173 THR A C 1
ATOM 1389 O O . THR A 1 173 ? 0.916 13.385 -4.602 1.00 91.06 173 THR A O 1
ATOM 1392 N N . ILE A 1 174 ? 0.399 13.618 -6.775 1.00 91.62 174 ILE A N 1
ATOM 1393 C CA . ILE A 1 174 ? -0.983 14.069 -6.550 1.00 91.62 174 ILE A CA 1
ATOM 1394 C C . ILE A 1 174 ? -1.793 12.992 -5.816 1.00 91.62 174 ILE A C 1
ATOM 1396 O O . ILE A 1 174 ? -2.448 13.288 -4.813 1.00 91.62 174 ILE A O 1
ATOM 1400 N N . VAL A 1 175 ? -1.715 11.736 -6.268 1.00 90.50 175 VAL A N 1
ATOM 1401 C CA . VAL A 1 175 ? -2.398 10.600 -5.626 1.00 90.50 175 VAL A CA 1
ATOM 1402 C C . VAL A 1 175 ? -1.908 10.410 -4.191 1.00 90.50 175 VAL A C 1
ATOM 1404 O O . VAL A 1 175 ? -2.722 10.216 -3.291 1.00 90.50 175 VAL A O 1
ATOM 1407 N N . SER A 1 176 ? -0.603 10.532 -3.951 1.00 89.44 176 SER A N 1
ATOM 1408 C CA . SER A 1 176 ? -0.008 10.405 -2.617 1.00 89.44 176 SER A CA 1
ATOM 1409 C C . SER A 1 176 ? -0.488 11.501 -1.662 1.00 89.44 176 SER A C 1
ATOM 1411 O O . SER A 1 176 ? -0.817 11.210 -0.512 1.00 89.44 176 SER A O 1
ATOM 1413 N N . ILE A 1 177 ? -0.598 12.750 -2.131 1.00 91.81 177 ILE A N 1
ATOM 1414 C CA . ILE A 1 177 ? -1.145 13.863 -1.339 1.00 91.81 177 ILE A CA 1
ATOM 1415 C C . ILE A 1 177 ? -2.624 13.618 -1.019 1.00 91.81 177 ILE A C 1
ATOM 1417 O O . ILE A 1 177 ? -3.028 13.737 0.138 1.00 91.81 177 ILE A O 1
ATOM 1421 N N . ALA A 1 178 ? -3.429 13.230 -2.012 1.00 90.50 178 ALA A N 1
ATOM 1422 C CA . ALA A 1 178 ? -4.842 12.912 -1.804 1.00 90.50 178 ALA A CA 1
ATOM 1423 C C . ALA A 1 178 ? -5.018 11.769 -0.790 1.00 90.50 178 ALA A C 1
ATOM 1425 O O . ALA A 1 178 ? -5.854 11.848 0.111 1.00 90.50 178 ALA A O 1
ATOM 1426 N N . TYR A 1 179 ? -4.179 10.738 -0.892 1.00 88.75 179 TYR A N 1
ATOM 1427 C CA . TYR A 1 179 ? -4.162 9.612 0.031 1.00 88.75 179 TYR A CA 1
ATOM 1428 C C . TYR A 1 179 ? -3.764 10.034 1.454 1.00 88.75 179 TYR A C 1
ATOM 1430 O O . TYR A 1 179 ? -4.385 9.617 2.431 1.00 88.75 179 TYR A O 1
ATOM 1438 N N . PHE A 1 180 ? -2.769 10.908 1.596 1.00 89.50 180 PHE A N 1
ATOM 1439 C CA . PHE A 1 180 ? -2.377 11.450 2.895 1.00 89.50 180 PHE A CA 1
ATOM 1440 C C . PHE A 1 180 ? -3.522 12.231 3.558 1.00 89.50 180 PHE A C 1
ATOM 1442 O O . PHE A 1 180 ? -3.844 11.983 4.722 1.00 89.50 180 PHE A O 1
ATOM 1449 N N . LEU A 1 181 ? -4.196 13.113 2.810 1.00 91.06 181 LEU A N 1
ATOM 1450 C CA . LEU A 1 181 ? -5.366 13.854 3.297 1.00 91.06 181 LEU A CA 1
ATOM 1451 C C . LEU A 1 181 ? -6.498 12.914 3.734 1.00 91.06 181 LEU A C 1
ATOM 1453 O O . LEU A 1 181 ? -7.138 13.145 4.761 1.00 91.06 181 LEU A O 1
ATOM 1457 N N . LEU A 1 182 ? -6.707 11.822 2.998 1.00 87.81 182 LEU A N 1
ATOM 1458 C CA . LEU A 1 182 ? -7.688 10.791 3.322 1.00 87.81 182 LEU A CA 1
ATOM 1459 C C . LEU A 1 182 ? -7.388 10.095 4.656 1.00 87.81 182 LEU A C 1
ATOM 1461 O O . LEU A 1 182 ? -8.278 9.918 5.490 1.00 87.81 182 LEU A O 1
ATOM 1465 N N . VAL A 1 183 ? -6.125 9.723 4.882 1.00 87.38 183 VAL A N 1
ATOM 1466 C CA . VAL A 1 183 ? -5.681 9.121 6.146 1.00 87.38 183 VAL A CA 1
ATOM 1467 C C . VAL A 1 183 ? -5.874 10.102 7.302 1.00 87.38 183 VAL A C 1
ATOM 1469 O O . VAL A 1 183 ? -6.423 9.712 8.333 1.00 87.38 183 VAL A O 1
ATOM 1472 N N . VAL A 1 184 ? -5.501 11.375 7.128 1.00 88.75 184 VAL A N 1
ATOM 1473 C CA . VAL A 1 184 ? -5.720 12.432 8.133 1.00 88.75 184 VAL A CA 1
ATOM 1474 C C . VAL A 1 184 ? -7.210 12.587 8.454 1.00 88.75 184 VAL A C 1
ATOM 1476 O O . VAL A 1 184 ? -7.582 12.630 9.629 1.00 88.75 184 VAL A O 1
ATOM 1479 N N . TYR A 1 185 ? -8.078 12.601 7.438 1.00 87.19 185 TYR A N 1
ATOM 1480 C CA . TYR A 1 185 ? -9.532 12.663 7.612 1.00 87.19 185 TYR A CA 1
ATOM 1481 C C . TYR A 1 185 ? -10.063 11.492 8.449 1.00 87.19 185 TYR A C 1
ATOM 1483 O O . TYR A 1 185 ? -10.767 11.692 9.446 1.00 87.19 185 TYR A O 1
ATOM 1491 N N . PHE A 1 186 ? -9.703 10.261 8.080 1.00 84.25 186 PHE A N 1
ATOM 1492 C CA . PHE A 1 186 ? -10.138 9.064 8.798 1.00 84.25 186 PHE A CA 1
ATOM 1493 C C . PHE A 1 186 ? -9.640 9.032 10.239 1.00 84.25 186 PHE A C 1
ATOM 1495 O O . PHE A 1 186 ? -10.357 8.615 11.149 1.00 84.25 186 PHE A O 1
ATOM 1502 N N . TYR A 1 187 ? -8.432 9.527 10.459 1.00 84.81 187 TYR A N 1
ATOM 1503 C CA . TYR A 1 187 ? -7.833 9.604 11.772 1.00 84.81 187 TYR A CA 1
ATOM 1504 C C . TYR A 1 187 ? -8.509 10.641 12.678 1.00 84.81 187 TYR A C 1
ATOM 1506 O O . TYR A 1 187 ? -8.827 10.353 13.833 1.00 84.81 187 TYR A O 1
ATOM 1514 N N . HIS A 1 188 ? -8.812 11.829 12.147 1.00 84.12 188 HIS A N 1
ATOM 1515 C CA . HIS A 1 188 ? -9.599 12.836 12.858 1.00 84.12 188 HIS A CA 1
ATOM 1516 C C . HIS A 1 188 ? -10.967 12.273 13.276 1.00 84.12 188 HIS A C 1
ATOM 1518 O O . HIS A 1 188 ? -11.422 12.452 14.409 1.00 84.12 188 HIS A O 1
ATOM 1524 N N . LYS A 1 189 ? -11.602 11.511 12.380 1.00 80.94 189 LYS A N 1
ATOM 1525 C CA . LYS A 1 189 ? -12.877 10.841 12.647 1.00 80.94 189 LYS A CA 1
ATOM 1526 C C . LYS A 1 189 ? -12.758 9.770 13.734 1.00 80.94 189 LYS A C 1
ATOM 1528 O O . LYS A 1 189 ? -13.598 9.718 14.628 1.00 80.94 189 LYS A O 1
ATOM 1533 N N . LEU A 1 190 ? -11.686 8.978 13.722 1.00 83.38 190 LEU A N 1
ATOM 1534 C CA . LEU A 1 190 ? -11.390 8.004 14.776 1.00 83.38 190 LEU A CA 1
ATOM 1535 C C . LEU A 1 190 ? -11.277 8.671 16.158 1.00 83.38 190 LEU A C 1
ATOM 1537 O O . LEU A 1 190 ? -11.858 8.181 17.126 1.00 83.38 190 LEU A O 1
ATOM 1541 N N . ILE A 1 191 ? -10.582 9.809 16.257 1.00 83.31 191 ILE A N 1
ATOM 1542 C CA . ILE A 1 191 ? -10.475 10.574 17.511 1.00 83.31 191 ILE A CA 1
ATOM 1543 C C . ILE A 1 191 ? -11.853 11.049 17.987 1.00 83.31 191 ILE A C 1
ATOM 1545 O O . ILE A 1 191 ? -12.155 10.954 19.177 1.00 83.31 191 ILE A O 1
ATOM 1549 N N . SER A 1 192 ? -12.701 11.528 17.072 1.00 82.56 192 SER A N 1
ATOM 1550 C CA . SER A 1 192 ? -14.070 11.950 17.395 1.00 82.56 192 SER A CA 1
ATOM 1551 C C . SER A 1 192 ? -14.890 10.810 18.016 1.00 82.56 192 SER A C 1
ATOM 1553 O O . SER A 1 192 ? -15.521 11.001 19.057 1.00 82.56 192 SER A O 1
ATOM 1555 N N . VAL A 1 193 ? -14.802 9.602 17.449 1.00 80.81 193 VAL A N 1
ATOM 1556 C CA . VAL A 1 193 ? -15.485 8.402 17.965 1.00 80.81 193 VAL A CA 1
ATOM 1557 C C . VAL A 1 193 ? -14.974 8.038 19.356 1.00 80.81 193 VAL A C 1
ATOM 1559 O O . VAL A 1 193 ? -15.773 7.823 20.264 1.00 80.81 193 VAL A O 1
ATOM 1562 N N . ILE A 1 194 ? -13.652 8.026 19.553 1.00 81.94 194 ILE A N 1
ATOM 1563 C CA . ILE A 1 194 ? -13.037 7.739 20.857 1.00 81.94 194 ILE A CA 1
ATOM 1564 C C . ILE A 1 194 ? -13.513 8.746 21.913 1.00 81.94 194 ILE A C 1
ATOM 1566 O O . ILE A 1 194 ? -13.883 8.351 23.017 1.00 81.94 194 ILE A O 1
ATOM 1570 N N . ASN A 1 195 ? -13.542 10.039 21.582 1.00 82.75 195 ASN A N 1
ATOM 1571 C CA . ASN A 1 195 ? -14.016 11.077 22.498 1.00 82.75 195 ASN A CA 1
ATOM 1572 C C . ASN A 1 195 ? -15.499 10.896 22.850 1.00 82.75 195 ASN A C 1
ATOM 1574 O O . ASN A 1 195 ? -15.873 11.061 24.010 1.00 82.75 195 ASN A O 1
ATOM 1578 N N . CYS A 1 196 ? -16.331 10.519 21.877 1.00 82.19 196 CYS A N 1
ATOM 1579 C CA . CYS A 1 196 ? -17.740 10.231 22.118 1.00 82.19 196 CYS A CA 1
ATOM 1580 C C . CYS A 1 196 ? -17.929 9.013 23.041 1.00 82.19 196 CYS A C 1
ATOM 1582 O O . CYS A 1 196 ? -18.690 9.090 24.001 1.00 82.19 196 CYS A O 1
ATOM 1584 N N . GLN A 1 197 ? -17.168 7.932 22.840 1.00 79.69 197 GLN A N 1
ATOM 1585 C CA . GLN A 1 197 ? -17.206 6.760 23.726 1.00 79.69 197 GLN A CA 1
ATOM 1586 C C . GLN A 1 197 ? -16.775 7.105 25.159 1.00 79.69 197 GLN A C 1
ATOM 1588 O O . GLN A 1 197 ? -17.431 6.695 26.114 1.00 79.69 197 GLN A O 1
ATOM 1593 N N . ILE A 1 198 ? -15.724 7.919 25.324 1.00 79.31 198 ILE A N 1
ATOM 1594 C CA . ILE A 1 198 ? -15.307 8.414 26.646 1.00 79.31 198 ILE A CA 1
ATOM 1595 C C . ILE A 1 198 ? -16.444 9.208 27.302 1.00 79.31 198 ILE A C 1
ATOM 1597 O O . ILE A 1 198 ? -16.738 8.984 28.475 1.00 79.31 198 ILE A O 1
ATOM 1601 N N . LYS A 1 199 ? -17.100 10.107 26.557 1.00 81.94 199 LYS A N 1
ATOM 1602 C CA . LYS A 1 199 ? -18.217 10.912 27.066 1.00 81.94 199 LYS A CA 1
ATOM 1603 C C . LYS A 1 199 ? -19.394 10.035 27.508 1.00 81.94 199 LYS A C 1
ATOM 1605 O O . LYS A 1 199 ? -19.844 10.168 28.642 1.00 81.94 199 LYS A O 1
ATOM 1610 N N . ASN A 1 200 ? -19.825 9.096 26.665 1.00 78.56 200 ASN A N 1
ATOM 1611 C CA . ASN A 1 200 ? -20.939 8.195 26.964 1.00 78.56 200 ASN A CA 1
ATOM 1612 C C . ASN A 1 200 ? -20.666 7.329 28.207 1.00 78.56 200 ASN A C 1
ATOM 1614 O O . ASN A 1 200 ? -21.564 7.111 29.022 1.00 78.56 200 ASN A O 1
ATOM 1618 N N . GLN A 1 201 ? -19.424 6.863 28.394 1.00 76.19 201 GLN A N 1
ATOM 1619 C CA . GLN A 1 201 ? -19.039 6.115 29.594 1.00 76.19 201 GLN A CA 1
ATOM 1620 C C . GLN A 1 201 ? -19.048 6.983 30.860 1.00 76.19 201 GLN A C 1
ATOM 1622 O O . GLN A 1 201 ? -19.514 6.529 31.903 1.00 76.19 201 GLN A O 1
ATOM 1627 N N . VAL A 1 202 ? -18.580 8.233 30.778 1.00 79.06 202 VAL A N 1
ATOM 1628 C CA . VAL A 1 202 ? -18.611 9.178 31.909 1.00 79.06 202 VAL A CA 1
ATOM 1629 C C . VAL A 1 202 ? -20.052 9.517 32.313 1.00 79.06 202 VAL A C 1
ATOM 1631 O O . VAL A 1 202 ? -20.375 9.497 33.499 1.00 79.06 202 VAL A O 1
ATOM 1634 N N . GLU A 1 203 ? -20.941 9.774 31.352 1.00 78.06 203 GLU A N 1
ATOM 1635 C CA . GLU A 1 203 ? -22.361 10.062 31.622 1.00 78.06 203 GLU A CA 1
ATOM 1636 C C . GLU A 1 203 ? -23.106 8.849 32.207 1.00 78.06 203 GLU A C 1
ATOM 1638 O O . GLU A 1 203 ? -23.898 8.986 33.146 1.00 78.06 203 GLU A O 1
ATOM 1643 N N . SER A 1 204 ? -22.800 7.644 31.716 1.00 70.94 204 SER A N 1
ATOM 1644 C CA . SER A 1 204 ? -23.344 6.395 32.265 1.00 70.94 204 SER A CA 1
ATOM 1645 C C . SER A 1 204 ? -22.902 6.175 33.720 1.00 70.94 204 SER A C 1
ATOM 1647 O O . SER A 1 204 ? -23.697 5.755 34.553 1.00 70.94 204 SER A O 1
ATOM 1649 N N . GLN A 1 205 ? -21.663 6.524 34.080 1.00 66.69 205 GLN A N 1
ATOM 1650 C CA . GLN A 1 205 ? -21.205 6.451 35.474 1.00 66.69 205 GLN A CA 1
ATOM 1651 C C . GLN A 1 205 ? -21.857 7.510 36.373 1.00 66.69 205 GLN A C 1
ATOM 1653 O O . GLN A 1 205 ? -22.258 7.193 37.492 1.00 66.69 205 GLN A O 1
ATOM 1658 N N . GLY A 1 206 ? -22.009 8.749 35.892 1.00 63.47 206 GLY A N 1
ATOM 1659 C CA . GLY A 1 206 ? -22.637 9.830 36.661 1.00 63.47 206 GLY A CA 1
ATOM 1660 C C . GLY A 1 206 ? -24.127 9.601 36.946 1.00 63.47 206 GLY A C 1
ATOM 1661 O O . GLY A 1 206 ? -24.634 10.042 37.977 1.00 63.47 206 GLY A O 1
ATOM 1662 N N . SER A 1 207 ? -24.828 8.888 36.062 1.00 59.78 207 SER A N 1
ATOM 1663 C CA . SER A 1 207 ? -26.220 8.471 36.277 1.00 59.78 207 SER A CA 1
ATOM 1664 C C . SER A 1 207 ? -26.334 7.282 37.239 1.00 59.78 207 SER A C 1
ATOM 1666 O O . SER A 1 207 ? -27.174 7.321 38.133 1.00 59.78 207 SER A O 1
ATOM 1668 N N . ILE A 1 208 ? -25.448 6.281 37.147 1.00 58.62 208 ILE A N 1
ATOM 1669 C CA . ILE A 1 208 ? -25.413 5.132 38.074 1.00 58.62 208 ILE A CA 1
ATOM 1670 C C . ILE A 1 208 ? -25.039 5.566 39.503 1.00 58.62 208 ILE A C 1
ATOM 1672 O O . ILE A 1 208 ? -25.663 5.121 40.464 1.00 58.62 208 ILE A O 1
ATOM 1676 N N . GLN A 1 209 ? -24.083 6.487 39.664 1.00 55.22 209 GLN A N 1
ATOM 1677 C CA . GLN A 1 209 ? -23.667 6.990 40.981 1.00 55.22 209 GLN A CA 1
ATOM 1678 C C . GLN A 1 209 ? -24.783 7.762 41.710 1.00 55.22 209 GLN A C 1
ATOM 1680 O O . GLN A 1 209 ? -24.811 7.784 42.938 1.00 55.22 209 GLN A O 1
ATOM 1685 N N . LYS A 1 210 ? -25.728 8.358 40.971 1.00 55.16 210 LYS A N 1
ATOM 1686 C CA . LYS A 1 210 ? -26.918 9.012 41.539 1.00 55.16 210 LYS A CA 1
ATOM 1687 C C . LYS A 1 210 ? -27.992 8.024 42.017 1.00 55.16 210 LYS A C 1
ATOM 1689 O O . LYS A 1 210 ? -28.867 8.438 42.769 1.00 55.16 210 LYS A O 1
ATOM 1694 N N . ILE A 1 211 ? -27.947 6.758 41.589 1.00 60.94 211 ILE A N 1
ATOM 1695 C CA . ILE A 1 211 ? -29.017 5.769 41.821 1.00 60.94 211 ILE A CA 1
ATOM 1696 C C . ILE A 1 211 ? -28.727 4.838 43.011 1.00 60.94 211 ILE A C 1
ATOM 1698 O O . ILE A 1 211 ? -29.664 4.301 43.595 1.00 60.94 211 ILE A O 1
ATOM 1702 N N . GLY A 1 212 ? -27.479 4.676 43.453 1.00 47.91 212 GLY A N 1
ATOM 1703 C CA . GLY A 1 212 ? -27.223 3.866 44.644 1.00 47.91 212 GLY A CA 1
ATOM 1704 C C . GLY A 1 212 ? -25.765 3.817 45.063 1.00 47.91 212 GLY A C 1
ATOM 1705 O O . GLY A 1 212 ? -24.881 3.453 44.288 1.00 47.91 212 GLY A O 1
ATOM 1706 N N . SER A 1 213 ? -25.521 4.150 46.327 1.00 50.03 213 SER A N 1
ATOM 1707 C CA . SER A 1 213 ? -24.307 3.783 47.043 1.00 50.03 213 SER A CA 1
ATOM 1708 C C . SER A 1 213 ? -24.093 2.264 46.946 1.00 50.03 213 SER A C 1
ATOM 1710 O O . SER A 1 213 ? -24.973 1.488 47.302 1.00 50.03 213 SER A O 1
ATOM 1712 N N . ASN A 1 214 ? -22.901 1.858 46.490 1.00 48.22 214 ASN A N 1
ATOM 1713 C CA . ASN A 1 214 ? -22.363 0.483 46.438 1.00 48.22 214 ASN A CA 1
ATOM 1714 C C . ASN A 1 214 ? -22.522 -0.343 45.146 1.00 48.22 214 ASN A C 1
ATOM 1716 O O . ASN A 1 214 ? -22.698 -1.557 45.222 1.00 48.22 214 ASN A O 1
ATOM 1720 N N . ILE A 1 215 ? -22.298 0.236 43.961 1.00 48.78 215 ILE A N 1
ATOM 1721 C CA . ILE A 1 215 ? -21.868 -0.569 42.798 1.00 48.78 215 ILE A CA 1
ATOM 1722 C C . ILE A 1 215 ? -20.540 -0.031 42.258 1.00 48.78 215 ILE A C 1
ATOM 1724 O O . ILE A 1 215 ? -20.481 0.913 41.474 1.00 48.78 215 ILE A O 1
ATOM 1728 N N . ILE A 1 216 ? -19.447 -0.654 42.700 1.00 47.97 216 ILE A N 1
ATOM 1729 C CA . ILE A 1 216 ? -18.101 -0.455 42.159 1.00 47.97 216 ILE A CA 1
ATOM 1730 C C . ILE A 1 216 ? -18.022 -1.263 40.860 1.00 47.97 216 ILE A C 1
ATOM 1732 O O . ILE A 1 216 ? -17.678 -2.440 40.875 1.00 47.97 216 ILE A O 1
ATOM 1736 N N . CYS A 1 217 ? -18.354 -0.657 39.724 1.00 48.88 217 CYS A N 1
ATOM 1737 C CA . CYS A 1 217 ? -18.003 -1.205 38.415 1.00 48.88 217 CYS A CA 1
ATOM 1738 C C . CYS A 1 217 ? -17.587 -0.088 37.446 1.00 48.88 217 CYS A C 1
ATOM 1740 O O . CYS A 1 217 ? -18.254 0.938 37.345 1.00 48.88 217 CYS A O 1
ATOM 1742 N N . SER A 1 218 ? -16.514 -0.357 36.686 1.00 51.88 218 SER A N 1
ATOM 1743 C CA . SER A 1 218 ? -16.064 0.304 35.436 1.00 51.88 218 SER A CA 1
ATOM 1744 C C . SER A 1 218 ? -14.998 1.424 35.450 1.00 51.88 218 SER A C 1
ATOM 1746 O O . SER A 1 218 ? -14.850 2.136 34.459 1.00 51.88 218 SER A O 1
ATOM 1748 N N . ASN A 1 219 ? -14.126 1.533 36.462 1.00 57.91 219 ASN A N 1
ATOM 1749 C CA . ASN A 1 219 ? -12.919 2.384 36.325 1.00 57.91 219 ASN A CA 1
ATOM 1750 C C . ASN A 1 219 ? -11.909 1.852 35.270 1.00 57.91 219 ASN A C 1
ATOM 1752 O O . ASN A 1 219 ? -11.086 2.608 34.748 1.00 57.91 219 ASN A O 1
ATOM 1756 N N . SER A 1 220 ? -11.953 0.556 34.934 1.00 62.38 220 SER A N 1
ATOM 1757 C CA . SER A 1 220 ? -11.057 -0.091 33.957 1.00 62.38 220 SER A CA 1
ATOM 1758 C C . SER A 1 220 ? -11.284 0.375 32.517 1.00 62.38 220 SER A C 1
ATOM 1760 O O . SER A 1 220 ? -10.324 0.581 31.765 1.00 62.38 220 SER A O 1
ATOM 1762 N N . ASP A 1 221 ? -12.542 0.576 32.132 1.00 67.44 221 ASP A N 1
ATOM 1763 C CA . ASP A 1 221 ? -12.915 0.751 30.727 1.00 67.44 221 ASP A CA 1
ATOM 1764 C C . ASP A 1 221 ? -12.611 2.174 30.254 1.00 67.44 221 ASP A C 1
ATOM 1766 O O . ASP A 1 221 ? -11.974 2.356 29.214 1.00 67.44 221 ASP A O 1
ATOM 1770 N N . ILE A 1 222 ? -12.903 3.181 31.084 1.00 70.88 222 ILE A N 1
ATOM 1771 C CA . ILE A 1 222 ? -12.538 4.580 30.809 1.00 70.88 222 ILE A CA 1
ATOM 1772 C C . ILE A 1 222 ? -11.019 4.735 30.696 1.00 70.88 222 ILE A C 1
ATOM 1774 O O . ILE A 1 222 ? -10.520 5.422 29.802 1.00 70.88 222 ILE A O 1
ATOM 1778 N N . ASN A 1 223 ? -10.255 4.083 31.578 1.00 76.12 223 ASN A N 1
ATOM 1779 C CA . ASN A 1 223 ? -8.794 4.119 31.521 1.00 76.12 223 ASN A CA 1
ATOM 1780 C C . ASN A 1 2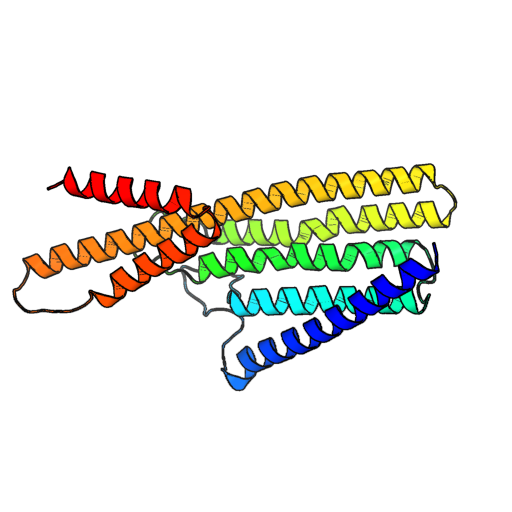23 ? -8.249 3.467 30.243 1.00 76.12 223 ASN A C 1
ATOM 1782 O O . ASN A 1 223 ? -7.249 3.940 29.691 1.00 76.12 223 ASN A O 1
ATOM 1786 N N . THR A 1 224 ? -8.930 2.439 29.734 1.00 77.44 224 THR A N 1
ATOM 1787 C CA . THR A 1 224 ? -8.602 1.788 28.461 1.00 77.44 224 THR A CA 1
ATOM 1788 C C . THR A 1 224 ? -8.832 2.729 27.280 1.00 77.44 224 THR A C 1
ATOM 1790 O O . THR A 1 224 ? -7.927 2.913 26.464 1.00 77.44 224 THR A O 1
ATOM 1793 N N . TRP A 1 225 ? -9.967 3.430 27.235 1.00 74.69 225 TRP A N 1
ATOM 1794 C CA . TRP A 1 225 ? -10.245 4.421 26.190 1.00 74.69 225 TRP A CA 1
ATOM 1795 C C . TRP A 1 225 ? -9.341 5.655 26.267 1.00 74.69 225 TRP A C 1
ATOM 1797 O O . TRP A 1 225 ? -8.827 6.111 25.244 1.00 74.69 225 TRP A O 1
ATOM 1807 N N . LYS A 1 226 ? -9.041 6.159 27.472 1.00 76.12 226 LYS A N 1
ATOM 1808 C CA . LYS A 1 226 ? -8.046 7.229 27.671 1.00 76.12 226 LYS A CA 1
ATOM 1809 C C . LYS A 1 226 ? -6.651 6.792 27.217 1.00 76.12 226 LYS A C 1
ATOM 1811 O O . LYS A 1 226 ? -5.905 7.586 26.642 1.00 76.12 226 LYS A O 1
ATOM 1816 N N . ARG A 1 227 ? -6.270 5.530 27.453 1.00 77.69 227 ARG A N 1
ATOM 1817 C CA . ARG A 1 227 ? -5.018 4.957 26.933 1.00 77.69 227 ARG A CA 1
ATOM 1818 C C . ARG A 1 227 ? -5.049 4.863 25.406 1.00 77.69 227 ARG A C 1
ATOM 1820 O O . ARG A 1 227 ? -4.077 5.279 24.785 1.00 77.69 227 ARG A O 1
ATOM 1827 N N . ALA A 1 228 ? -6.152 4.420 24.806 1.00 75.75 228 ALA A N 1
ATOM 1828 C CA . ALA A 1 228 ? -6.317 4.385 23.354 1.00 75.75 228 ALA A CA 1
ATOM 1829 C C . ALA A 1 228 ? -6.188 5.785 22.727 1.00 75.75 228 ALA A C 1
ATOM 1831 O O . ALA A 1 228 ? -5.371 5.960 21.827 1.00 75.75 228 ALA A O 1
ATOM 1832 N N . LYS A 1 229 ? -6.880 6.806 23.265 1.00 78.06 229 LYS A N 1
ATOM 1833 C CA . LYS A 1 229 ? -6.756 8.216 22.835 1.00 78.06 229 LYS A CA 1
ATOM 1834 C C . LYS A 1 229 ? -5.299 8.686 22.860 1.00 78.06 229 LYS A C 1
ATOM 1836 O O . LYS A 1 229 ? -4.831 9.281 21.895 1.00 78.06 229 LYS A O 1
ATOM 1841 N N . ARG A 1 230 ? -4.568 8.396 23.945 1.00 77.44 230 ARG A N 1
ATOM 1842 C CA . ARG A 1 230 ? -3.145 8.755 24.078 1.00 77.44 230 ARG A CA 1
ATOM 1843 C C . ARG A 1 230 ? -2.260 8.031 23.070 1.00 77.44 230 ARG A C 1
ATOM 1845 O O . ARG A 1 230 ? -1.397 8.678 22.495 1.00 77.44 230 ARG A O 1
ATOM 1852 N N . ASN A 1 231 ? -2.465 6.733 22.849 1.00 77.56 231 ASN A N 1
ATOM 1853 C CA . ASN A 1 231 ? -1.679 5.950 21.889 1.00 77.56 231 ASN A CA 1
ATOM 1854 C C . ASN A 1 231 ? -1.904 6.424 20.454 1.00 77.56 231 ASN A C 1
ATOM 1856 O O . ASN A 1 231 ? -0.954 6.502 19.682 1.00 77.56 231 ASN A O 1
ATOM 1860 N N . VAL A 1 232 ? -3.151 6.776 20.135 1.00 73.12 232 VAL A N 1
ATOM 1861 C CA . VAL A 1 232 ? -3.518 7.432 18.885 1.00 73.12 232 VAL A CA 1
ATOM 1862 C C . VAL A 1 232 ? -2.762 8.760 18.824 1.00 73.12 232 VAL A C 1
ATOM 1864 O O . VAL A 1 232 ? -1.771 8.822 18.111 1.00 73.12 232 VAL A O 1
ATOM 1867 N N . LEU A 1 233 ? -3.075 9.758 19.655 1.00 74.75 233 LEU A N 1
ATOM 1868 C CA . LEU A 1 233 ? -2.418 11.079 19.621 1.00 74.75 233 LEU A CA 1
ATOM 1869 C C . LEU A 1 233 ? -0.879 11.024 19.621 1.00 74.75 233 LEU A C 1
ATOM 1871 O O . LEU A 1 233 ? -0.230 11.843 18.973 1.00 74.75 233 LEU A O 1
ATOM 1875 N N . ALA A 1 234 ? -0.283 10.051 20.312 1.00 71.06 234 ALA A N 1
ATOM 1876 C CA . ALA A 1 234 ? 1.156 9.842 20.328 1.00 71.06 234 ALA A CA 1
ATOM 1877 C C . ALA A 1 234 ? 1.747 9.516 18.949 1.00 71.06 234 ALA A C 1
ATOM 1879 O O . ALA A 1 234 ? 2.859 9.952 18.659 1.00 71.06 234 ALA A O 1
ATOM 1880 N N . ALA A 1 235 ? 1.020 8.803 18.095 1.00 65.44 235 ALA A N 1
ATOM 1881 C CA . ALA A 1 235 ? 1.453 8.501 16.737 1.00 65.44 235 ALA A CA 1
ATOM 1882 C C . ALA A 1 235 ? 1.516 9.745 15.828 1.00 65.44 235 ALA A C 1
ATOM 1884 O O . ALA A 1 235 ? 2.200 9.704 14.812 1.00 65.44 235 ALA A O 1
ATOM 1885 N N . PHE A 1 236 ? 0.827 10.837 16.183 1.00 58.44 236 PHE A N 1
ATOM 1886 C CA . PHE A 1 236 ? 0.682 12.022 15.325 1.00 58.44 236 PHE A CA 1
ATOM 1887 C C . PHE A 1 236 ? 1.385 13.276 15.849 1.00 58.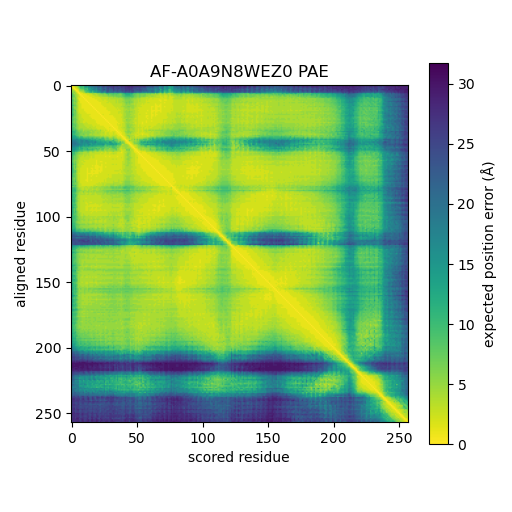44 236 PHE A C 1
ATOM 1889 O O . PHE A 1 236 ? 1.735 14.161 15.073 1.00 58.44 236 PHE A O 1
ATOM 1896 N N . LEU A 1 237 ? 1.574 13.378 17.165 1.00 54.09 237 LEU A N 1
ATOM 1897 C CA . LEU A 1 237 ? 2.073 14.587 17.804 1.00 54.09 237 LEU A CA 1
ATOM 1898 C C . LEU A 1 237 ? 3.470 14.380 18.409 1.00 54.09 237 LEU A C 1
ATOM 1900 O O . LEU A 1 237 ? 3.645 13.474 19.243 1.00 54.09 237 LEU A O 1
ATOM 1904 N N . PRO A 1 238 ? 4.453 15.247 18.077 1.00 55.00 238 PRO A N 1
ATOM 1905 C CA . PRO A 1 238 ? 5.735 15.259 18.765 1.00 55.00 238 PRO A CA 1
ATOM 1906 C C . PRO A 1 238 ? 5.505 15.535 20.253 1.00 55.00 238 PRO A C 1
ATOM 1908 O O . PRO A 1 238 ? 4.626 16.317 20.633 1.00 55.00 238 PRO A O 1
ATOM 1911 N N . THR A 1 239 ? 6.295 14.880 21.104 1.00 53.31 239 THR A N 1
ATOM 1912 C CA . THR A 1 239 ? 6.141 14.787 22.569 1.00 53.31 239 THR A CA 1
ATOM 1913 C C . THR A 1 239 ? 5.836 16.119 23.254 1.00 53.31 239 THR A C 1
ATOM 1915 O O . THR A 1 239 ? 5.052 16.146 24.198 1.00 53.31 239 THR A O 1
ATOM 1918 N N . ARG A 1 240 ? 6.368 17.235 22.744 1.00 46.62 240 ARG A N 1
ATOM 1919 C CA . ARG A 1 240 ? 6.178 18.582 23.305 1.00 46.62 240 ARG A CA 1
ATOM 1920 C C . ARG A 1 240 ? 4.741 19.116 23.184 1.00 46.62 240 ARG A C 1
ATOM 1922 O O . ARG A 1 240 ? 4.261 19.774 24.098 1.00 46.62 240 ARG A O 1
ATOM 1929 N N . SER A 1 241 ? 4.025 18.776 22.110 1.00 52.12 241 SER A N 1
ATOM 1930 C CA . SER A 1 241 ? 2.616 19.173 21.911 1.00 52.12 241 SER A CA 1
ATOM 1931 C C . SER A 1 241 ? 1.622 18.296 22.689 1.00 52.12 241 SER A C 1
ATOM 1933 O O . SER A 1 241 ? 0.500 18.723 22.962 1.00 52.12 241 SER A O 1
ATOM 1935 N N . ARG A 1 242 ? 2.049 17.103 23.138 1.00 50.03 242 ARG A N 1
ATOM 1936 C CA . ARG A 1 242 ? 1.229 16.201 23.969 1.00 50.03 242 ARG A CA 1
ATOM 1937 C C . ARG A 1 242 ? 0.933 16.794 25.345 1.00 50.03 242 ARG A C 1
ATOM 1939 O O . ARG A 1 242 ? -0.186 16.664 25.832 1.00 50.03 242 ARG A O 1
ATOM 1946 N N . TYR A 1 243 ? 1.916 17.456 25.957 1.00 49.16 243 TYR A N 1
ATOM 1947 C CA . TYR A 1 243 ? 1.762 18.069 27.281 1.00 49.16 243 TYR A CA 1
ATOM 1948 C C . TYR A 1 243 ? 0.877 19.316 27.248 1.00 49.16 243 TYR A C 1
ATOM 1950 O O . TYR A 1 243 ? 0.101 19.528 28.174 1.00 49.16 243 TYR A O 1
ATOM 1958 N N . ALA A 1 244 ? 0.931 20.100 26.167 1.00 52.34 244 ALA A N 1
ATOM 1959 C CA . ALA A 1 244 ? 0.110 21.300 26.021 1.00 52.34 244 ALA A CA 1
ATOM 1960 C C . ALA A 1 244 ? -1.389 20.965 25.931 1.00 52.34 244 ALA A C 1
ATOM 1962 O O . ALA A 1 244 ? -2.194 21.569 26.634 1.00 52.34 244 ALA A O 1
ATOM 1963 N N . ILE A 1 245 ? -1.765 19.958 25.133 1.00 56.06 245 ILE A N 1
ATOM 1964 C CA . ILE A 1 245 ? -3.172 19.550 24.973 1.00 56.06 245 ILE A CA 1
ATOM 1965 C C . ILE A 1 245 ? -3.709 18.876 26.246 1.00 56.06 245 ILE A C 1
ATOM 1967 O O . ILE A 1 245 ? -4.837 19.147 26.650 1.00 56.06 245 ILE A O 1
ATOM 1971 N N . LEU A 1 246 ? -2.897 18.049 26.920 1.00 52.81 246 LEU A N 1
ATOM 1972 C CA . LEU A 1 246 ? -3.278 17.434 28.199 1.00 52.81 246 LEU A CA 1
ATOM 1973 C C . LEU A 1 246 ? -3.439 18.473 29.323 1.00 52.81 246 LEU A C 1
ATOM 1975 O O . LEU A 1 246 ? -4.355 18.344 30.133 1.00 52.81 246 LEU A O 1
ATOM 1979 N N . ASN A 1 247 ? -2.603 19.518 29.356 1.00 46.66 247 ASN A N 1
ATOM 1980 C CA . ASN A 1 247 ? -2.770 20.624 30.303 1.00 46.66 247 ASN A CA 1
ATOM 1981 C C . ASN A 1 247 ? -4.017 21.464 29.996 1.00 46.66 247 ASN A C 1
ATOM 1983 O O . ASN A 1 247 ? -4.742 21.809 30.920 1.00 46.66 247 ASN A O 1
ATOM 1987 N N . LEU A 1 248 ? -4.321 21.736 28.724 1.00 52.16 248 LEU A N 1
ATOM 1988 C CA . LEU A 1 248 ? -5.529 22.472 28.326 1.00 52.16 248 LEU A CA 1
ATOM 1989 C C . LEU A 1 248 ? -6.833 21.724 28.658 1.00 52.16 248 LEU A C 1
ATOM 1991 O O . LEU A 1 248 ? -7.801 22.353 29.084 1.00 52.16 248 LEU A O 1
ATOM 1995 N N . GLU A 1 249 ? -6.875 20.394 28.508 1.00 48.19 249 GLU A N 1
ATOM 1996 C CA . GLU A 1 249 ? -8.044 19.592 28.911 1.00 48.19 249 GLU A CA 1
ATOM 1997 C C . GLU A 1 249 ? -8.209 19.527 30.440 1.00 48.19 249 GLU A C 1
ATOM 1999 O O . GLU A 1 249 ? -9.336 19.595 30.929 1.00 48.19 249 GLU A O 1
ATOM 2004 N N . ASN A 1 250 ? -7.111 19.460 31.203 1.00 45.03 250 ASN A N 1
ATOM 2005 C CA . ASN A 1 250 ? -7.169 19.503 32.668 1.00 45.03 250 ASN A CA 1
ATOM 2006 C C . ASN A 1 250 ? -7.614 20.876 33.195 1.00 45.03 250 ASN A C 1
ATOM 2008 O O . ASN A 1 250 ? -8.366 20.928 34.160 1.00 45.03 250 ASN A O 1
ATOM 2012 N N . VAL A 1 251 ? -7.209 21.974 32.548 1.00 46.31 251 VAL A N 1
ATOM 2013 C CA . VAL A 1 251 ? -7.634 23.335 32.921 1.00 46.31 251 VAL A CA 1
ATOM 2014 C C . VAL A 1 251 ? -9.134 23.536 32.674 1.00 46.31 251 VAL A C 1
ATOM 2016 O O . VAL A 1 251 ? -9.835 24.008 33.563 1.00 46.31 251 VAL A O 1
ATOM 2019 N N . LYS A 1 252 ? -9.675 23.070 31.539 1.00 43.31 252 LYS A N 1
ATOM 2020 C CA . LYS A 1 252 ? -11.127 23.149 31.267 1.00 43.31 252 LYS A CA 1
ATOM 2021 C C . LYS A 1 252 ? -11.988 22.296 32.206 1.00 43.31 252 LYS A C 1
ATOM 2023 O O . LYS A 1 252 ? -13.151 22.614 32.421 1.00 43.31 252 LYS A O 1
ATOM 2028 N N . LEU A 1 253 ? -11.440 21.212 32.758 1.00 39.72 253 LEU A N 1
ATOM 2029 C CA . LEU A 1 253 ? -12.121 20.380 33.760 1.00 39.72 253 LEU A CA 1
ATOM 2030 C C . LEU A 1 253 ? -12.130 21.009 35.163 1.00 39.72 253 LEU A C 1
ATOM 2032 O O . LEU A 1 253 ? -12.951 20.612 35.986 1.00 3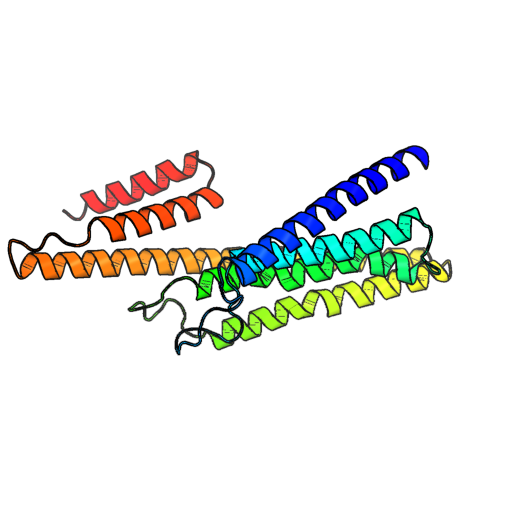9.72 253 LEU A O 1
ATOM 2036 N N . ILE A 1 254 ? -11.238 21.967 35.434 1.00 46.00 254 ILE A N 1
ATOM 2037 C CA . ILE A 1 254 ? -11.186 22.711 36.701 1.00 46.00 254 ILE A CA 1
ATOM 2038 C C . ILE A 1 254 ? -12.163 23.897 36.678 1.00 46.00 254 ILE A C 1
ATOM 2040 O O . ILE A 1 254 ? -12.755 24.190 37.705 1.00 46.00 254 ILE A O 1
ATOM 2044 N N . GLU A 1 255 ? -12.407 24.515 35.518 1.00 38.84 255 GLU A N 1
ATOM 2045 C CA . GLU A 1 255 ? -13.381 25.618 35.372 1.00 38.84 255 GLU A CA 1
ATOM 2046 C C . GLU A 1 255 ? -14.859 25.171 35.369 1.00 38.84 255 GLU A C 1
ATOM 2048 O O . GLU A 1 255 ? -15.755 26.009 35.418 1.00 38.84 255 GLU A O 1
ATOM 2053 N N . LEU A 1 256 ? -15.133 23.862 35.305 1.00 40.75 256 LEU A N 1
ATOM 2054 C CA . LEU A 1 256 ? -16.488 23.284 35.314 1.00 40.75 256 LEU A CA 1
ATOM 2055 C C . LEU A 1 256 ? -16.883 22.647 36.664 1.00 40.75 256 LEU A C 1
ATOM 2057 O O . LEU A 1 256 ? -17.871 21.911 36.727 1.00 40.75 256 LEU A O 1
ATOM 2061 N N . LYS A 1 257 ? -16.116 22.902 37.729 1.00 37.66 257 LYS A N 1
ATOM 2062 C CA . LYS A 1 257 ? -16.436 22.547 39.120 1.00 37.66 257 LYS A CA 1
ATOM 2063 C C . LYS A 1 257 ? -16.718 23.800 39.932 1.00 37.66 257 LYS A C 1
ATOM 2065 O O . LYS A 1 257 ? -17.583 23.690 40.826 1.00 37.66 257 LYS A O 1
#

Secondary structure (DSSP, 8-state):
-HHHHHHHHHHHHHHHHHHHHHHHHHHHIIIIIS---SBPPP-TTS-S--B-HHHHHHHHHHHHHHHHHHHHHHHHTT--SSHHHHHHHHHHHHHHHHHHHTHHHHHHHHHS--TT-TTS-S-HHHHHHHHHHHHHHHHHHHHHHHHHHHHHHTTT-HHHHHHHHHHHHHHHHHHHHHHHHHHHHHHHHHHHHHHHHHHHHHHHHHHHHTT-TT----HHHHHHHHHHHHHHHHHHS-HHHHHHHHHHHHHHHHTT-